Protein AF-0000000078264027 (afdb_homodimer)

Sequence (372 aa):
MASSFQIFEILDVLDSLKHLKRTGWVNCGVPEPETVACHMYRMAVLAMTLEGQIDGLDTVRAVKMALVHDIAESIVGDITPHCGISNQDKFDLESQAIKRIATYVPNVGEEWIMLWREYEEAASLTARVVKHLDKFDMIAQAEKYEQTHGINLQQFFTSTSGVFTMEPFLTWDRELREKRNQRINQMASSFQIFEILDVLDSLKHLKRTGWVNCGVPEPETVACHMYRMAVLAMTLEGQIDGLDTVRAVKMALVHDIAESIVGDITPHCGISNQDKFDLESQAIKRIATYVPNVGEEWIMLWREYEEAASLTARVVKHLDKFDMIAQAEKYEQTHGINLQQFFTSTSGVFTMEPFLTWDRELREKRNQRINQ

InterPro domains:
  IPR003607 HD/PDEase domain [SM00471] (32-148)
  IPR006674 HD domain [PF13023] (15-163)
  IPR039356 5'-deoxynucleotidase YfbR/HDDC2 [PTHR11845] (6-185)

Secondary structure (DSSP, 8-state):
------HHHHHHHHHHHHH-B-HHHHHTT-SSPPBHHHHHHHHHHHHHHTTTTSTT--HHHHHHHHHHTTTTHHHH----GGGS--HHHHHHHHHHHHHHHHHHSTTTHHHHHHHHHHHHHT-SHHHHHHHHHHHHHHHHHHHHHHHHH----HHHHHHTTT---STTHHHHHHHHHHHHHHHHH-/------HHHHHHHHHHHHH-B-HHHHHTT-SSPPBHHHHHHHHHHHHHHTTTTSTT--HHHHHHHHHHTTTTHHHH----GGGS--HHHHHHHHHHHHHHHHHHSTTTHHHHHHHHHHHHHT-SHHHHHHHHHHHHHHHHHHHHHHHHH----HHHHHHTTT---STTHHHHHHHHHHHHHHHHH-

Foldseek 3Di:
DQLDAAVVVLVLLLVLQQPAAQVLCVVLVQPPHGGNQVLLVVLLVVLVVCVVVDPPEPSVLLNLLSRQQCSLCSPVNNDDPVNPADPVRVVVSSLVSLLVSLSNPVVCSVVSSVSNVCLVVCPDPSNVSSVLSSLLSQVLSVLVSCVPPVGDDVVSLVVCPPVDDDPPSVVSNVVSVVVSVVVVVD/DLLDAAVVVLVLLLVLQQPAAQVLCVVLVQPPHGGNQVLLVVLLVVLVVCVVVDPPAPSVLLNLLSRQQCSLCSPVNNDDPVNPADPVRVVVSSLVSLLVSLSNPVVCSVVSSVSNVCLVVCPDPSNVSSVLSSLLSQVLSVLVSCVPPVGDDVVSLVVCPPVDDDPPSVVSNVVSVVVSVVVVVD

Nearest PDB structures (foldseek):
  4l1j-assembly1_A  TM=9.640E-01  e=1.590E-11  Homo sapiens
  4l7e-assembly1_A  TM=9.562E-01  e=1.136E-11  Homo sapiens
  4dmb-assembly1_A  TM=9.651E-01  e=2.122E-11  Homo sapiens
  4l7w-assembly1_A-2  TM=9.636E-01  e=7.056E-11  Homo sapiens
  1xx7-assembly1_E  TM=8.001E-01  e=6.848E-07  Pyrococcus furiosus

Structure (mmCIF, N/CA/C/O backbone):
data_AF-0000000078264027-model_v1
#
loop_
_entity.id
_entity.type
_entity.pdbx_description
1 polymer "5'-deoxynucleotidase HDDC2"
#
loop_
_atom_site.group_PDB
_atom_site.id
_atom_site.type_symbol
_atom_site.label_atom_id
_atom_site.label_alt_id
_atom_site.label_comp_id
_atom_site.label_asym_id
_atom_site.label_entity_id
_atom_site.label_seq_id
_atom_site.pdbx_PDB_ins_code
_atom_site.Cartn_x
_atom_site.Cartn_y
_atom_site.Cartn_z
_atom_site.occupancy
_atom_site.B_iso_or_equiv
_atom_site.auth_seq_id
_atom_site.auth_comp_id
_atom_site.auth_asym_id
_atom_site.auth_atom_id
_atom_site.pdbx_PDB_model_num
ATOM 1 N N . MET A 1 1 ? 10.016 24.109 -20.156 1 37.66 1 MET A N 1
ATOM 2 C CA . MET A 1 1 ? 9.523 24.625 -18.875 1 37.66 1 MET A CA 1
ATOM 3 C C . MET A 1 1 ? 9.602 23.547 -17.797 1 37.66 1 MET A C 1
ATOM 5 O O . MET A 1 1 ? 9.367 22.375 -18.062 1 37.66 1 MET A O 1
ATOM 9 N N . ALA A 1 2 ? 10.438 23.719 -16.859 1 46.38 2 ALA A N 1
ATOM 10 C CA . ALA A 1 2 ? 10.734 22.719 -15.844 1 46.38 2 ALA A CA 1
ATOM 11 C C . ALA A 1 2 ? 9.453 22.094 -15.305 1 46.38 2 ALA A C 1
ATOM 13 O O . ALA A 1 2 ? 8.57 22.797 -14.812 1 46.38 2 ALA A O 1
ATOM 14 N N . SER A 1 3 ? 8.969 21 -15.828 1 63.75 3 SER A N 1
ATOM 15 C CA . SER A 1 3 ? 7.695 20.406 -15.43 1 63.75 3 SER A CA 1
ATOM 16 C C . SER A 1 3 ? 7.539 20.375 -13.914 1 63.75 3 SER A C 1
ATOM 18 O O . SER A 1 3 ? 8.469 20 -13.195 1 63.75 3 SER A O 1
ATOM 20 N N . SER A 1 4 ? 6.668 21.344 -13.367 1 86.62 4 SER A N 1
ATOM 21 C CA . SER A 1 4 ? 6.414 21.516 -11.938 1 86.62 4 SER A CA 1
ATOM 22 C C . SER A 1 4 ? 5.672 20.328 -11.359 1 86.62 4 SER A C 1
ATOM 24 O O . SER A 1 4 ? 4.941 19.625 -12.07 1 86.62 4 SER A O 1
ATOM 26 N N . PHE A 1 5 ? 6.051 19.969 -10.195 1 93.88 5 PHE A N 1
ATOM 27 C CA . PHE A 1 5 ? 5.375 18.922 -9.438 1 93.88 5 PHE A CA 1
ATOM 28 C C . PHE A 1 5 ? 3.879 19.203 -9.344 1 93.88 5 PHE A C 1
ATOM 30 O O . PHE A 1 5 ? 3.463 20.312 -9 1 93.88 5 PHE A O 1
ATOM 37 N N . GLN A 1 6 ? 3.086 18.203 -9.75 1 97 6 GLN A N 1
ATOM 38 C CA . GLN A 1 6 ? 1.635 18.344 -9.781 1 97 6 GLN A CA 1
ATOM 39 C C . GLN A 1 6 ? 0.966 17.453 -8.75 1 97 6 GLN A C 1
ATOM 41 O O . GLN A 1 6 ? 0.484 16.359 -9.078 1 97 6 GLN A O 1
ATOM 46 N N . ILE A 1 7 ? 0.786 17.922 -7.57 1 97.44 7 ILE A N 1
ATOM 47 C CA . ILE A 1 7 ? 0.384 17.141 -6.402 1 97.44 7 ILE A CA 1
ATOM 48 C C . ILE A 1 7 ? -1.044 16.641 -6.59 1 97.44 7 ILE A C 1
ATOM 50 O O . ILE A 1 7 ? -1.35 15.492 -6.254 1 97.44 7 ILE A O 1
ATOM 54 N N . PHE A 1 8 ? -1.95 17.375 -7.148 1 97.75 8 PHE A N 1
ATOM 55 C CA . PHE A 1 8 ? -3.346 16.953 -7.227 1 97.75 8 PHE A CA 1
ATOM 56 C C . PHE A 1 8 ? -3.535 15.891 -8.297 1 97.75 8 PHE A C 1
ATOM 58 O O . PHE A 1 8 ? -4.375 15 -8.148 1 97.75 8 PHE A O 1
ATOM 65 N N . GLU A 1 9 ? -2.744 15.984 -9.383 1 98.25 9 GLU A N 1
ATOM 66 C CA . GLU A 1 9 ? -2.791 14.938 -10.406 1 98.25 9 GLU A CA 1
ATOM 67 C C . GLU A 1 9 ? -2.295 13.602 -9.852 1 98.25 9 GLU A C 1
ATOM 69 O O . GLU A 1 9 ? -2.904 12.562 -10.094 1 98.25 9 GLU A O 1
ATOM 74 N N . ILE A 1 10 ? -1.191 13.672 -9.102 1 98.44 10 ILE A N 1
ATOM 75 C CA . ILE A 1 10 ? -0.661 12.422 -8.562 1 98.44 10 ILE A CA 1
ATOM 76 C C . ILE A 1 10 ? -1.593 11.898 -7.48 1 98.44 10 ILE A C 1
ATOM 78 O O . ILE A 1 10 ? -1.748 10.68 -7.324 1 98.44 10 ILE A O 1
ATOM 82 N N . LEU A 1 11 ? -2.225 12.781 -6.695 1 98.5 11 LEU A N 1
ATOM 83 C CA . LEU A 1 11 ? -3.227 12.336 -5.73 1 98.5 11 LEU A CA 1
ATOM 84 C C . LEU A 1 11 ? -4.375 11.625 -6.43 1 98.5 11 LEU A C 1
ATOM 86 O O . LEU A 1 11 ? -4.875 10.609 -5.934 1 98.5 11 LEU A O 1
ATOM 90 N N . ASP A 1 12 ? -4.766 12.094 -7.582 1 98.19 12 ASP A N 1
ATOM 91 C CA . ASP A 1 12 ? -5.84 11.461 -8.344 1 98.19 12 ASP A CA 1
ATOM 92 C C . ASP A 1 12 ? -5.43 10.078 -8.828 1 98.19 12 ASP A C 1
ATOM 94 O O . ASP A 1 12 ? -6.227 9.133 -8.797 1 98.19 12 ASP A O 1
ATOM 98 N N . VAL A 1 13 ? -4.246 9.984 -9.297 1 98.69 13 VAL A N 1
ATOM 99 C CA . VAL A 1 13 ? -3.688 8.711 -9.75 1 98.69 13 VAL A CA 1
ATOM 100 C C . VAL A 1 13 ? -3.742 7.695 -8.609 1 98.69 13 VAL A C 1
ATOM 102 O O . VAL A 1 13 ? -4.25 6.586 -8.789 1 98.69 13 VAL A O 1
ATOM 105 N N . LEU A 1 14 ? -3.281 8.078 -7.484 1 98.75 14 LEU A N 1
ATOM 106 C CA . LEU A 1 14 ? -3.16 7.164 -6.355 1 98.75 14 LEU A CA 1
ATOM 107 C C . LEU A 1 14 ? -4.531 6.836 -5.77 1 98.75 14 LEU A C 1
ATOM 109 O O . LEU A 1 14 ? -4.766 5.715 -5.312 1 98.75 14 LEU A O 1
ATOM 113 N N . ASP A 1 15 ? -5.41 7.809 -5.773 1 98.19 15 ASP A N 1
ATOM 114 C CA . ASP A 1 15 ? -6.77 7.555 -5.312 1 98.19 15 ASP A CA 1
ATOM 115 C C . ASP A 1 15 ? -7.469 6.531 -6.203 1 98.19 15 ASP A C 1
ATOM 117 O O . ASP A 1 15 ? -8.211 5.676 -5.715 1 98.19 15 ASP A O 1
ATOM 121 N N . SER A 1 16 ? -7.262 6.68 -7.5 1 98 16 SER A N 1
ATOM 122 C CA . SER A 1 16 ? -7.824 5.719 -8.445 1 98 16 SER A CA 1
ATOM 123 C C . SER A 1 16 ? -7.383 4.297 -8.117 1 98 16 SER A C 1
ATOM 125 O O . SER A 1 16 ? -8.195 3.371 -8.117 1 98 16 SER A O 1
ATOM 127 N N . LEU A 1 17 ? -6.141 4.098 -7.77 1 98.5 17 LEU A N 1
ATOM 128 C CA . LEU A 1 17 ? -5.605 2.777 -7.453 1 98.5 17 LEU A CA 1
ATOM 129 C C . LEU A 1 17 ? -6.191 2.25 -6.148 1 98.5 17 LEU A C 1
ATOM 131 O 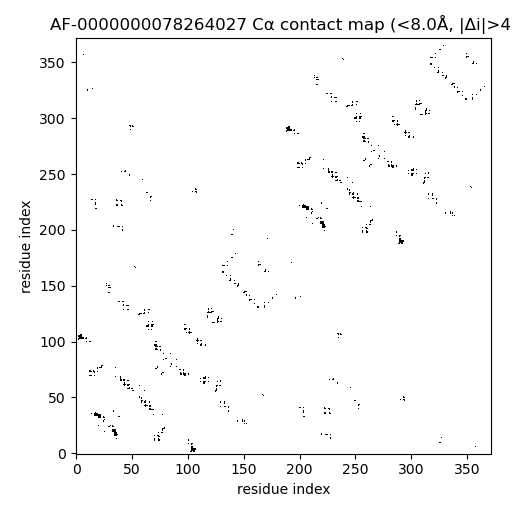O . LEU A 1 17 ? -6.426 1.047 -6.012 1 98.5 17 LEU A O 1
ATOM 135 N N . LYS A 1 18 ? -6.375 3.16 -5.148 1 97.19 18 LYS A N 1
ATOM 136 C CA . LYS A 1 18 ? -6.938 2.777 -3.859 1 97.19 18 LYS A CA 1
ATOM 137 C C . LYS A 1 18 ? -8.32 2.152 -4.023 1 97.19 18 LYS A C 1
ATOM 139 O O . LYS A 1 18 ? -8.734 1.318 -3.217 1 97.19 18 LYS A O 1
ATOM 144 N N . HIS A 1 19 ? -9.008 2.502 -5.113 1 95.38 19 HIS A N 1
ATOM 145 C CA . HIS A 1 19 ? -10.406 2.1 -5.238 1 95.38 19 HIS A CA 1
ATOM 146 C C . HIS A 1 19 ? -10.609 1.195 -6.449 1 95.38 19 HIS A C 1
ATOM 148 O O . HIS A 1 19 ? -11.727 0.729 -6.695 1 95.38 19 HIS A O 1
ATOM 154 N N . LEU A 1 20 ? -9.57 0.946 -7.188 1 97.5 20 LEU A N 1
ATOM 155 C CA . LEU A 1 20 ? -9.633 0.039 -8.328 1 97.5 20 LEU A CA 1
ATOM 156 C C . LEU A 1 20 ? -9.531 -1.414 -7.875 1 97.5 20 LEU A C 1
ATOM 158 O O . LEU A 1 20 ? -8.438 -1.903 -7.586 1 97.5 20 LEU A O 1
ATOM 162 N N . LYS A 1 21 ? -10.688 -2.062 -7.863 1 97.56 21 LYS A N 1
ATOM 163 C CA . LYS A 1 21 ? -10.727 -3.467 -7.469 1 97.56 21 LYS A CA 1
ATOM 164 C C . LYS A 1 21 ? -10.023 -4.348 -8.5 1 97.56 21 LYS A C 1
ATOM 166 O O . LYS A 1 21 ? -10.148 -4.121 -9.703 1 97.56 21 LYS A O 1
ATOM 171 N N . ARG A 1 22 ? -9.297 -5.332 -8.094 1 97.81 22 ARG A N 1
ATOM 172 C CA . ARG A 1 22 ? -8.625 -6.246 -9.023 1 97.81 22 ARG A CA 1
ATOM 173 C C . ARG A 1 22 ? -9.641 -7.055 -9.82 1 97.81 22 ARG A C 1
ATOM 175 O O . ARG A 1 22 ? -10.422 -7.82 -9.25 1 97.81 22 ARG A O 1
ATOM 182 N N . THR A 1 23 ? -9.57 -6.926 -11.07 1 96.94 23 THR A N 1
ATOM 183 C CA . THR A 1 23 ? -10.586 -7.41 -11.992 1 96.94 23 THR A CA 1
ATOM 184 C C . THR A 1 23 ? -10.719 -8.93 -11.914 1 96.94 23 THR A C 1
ATOM 186 O O . THR A 1 23 ? -11.82 -9.469 -12 1 96.94 23 THR A O 1
ATOM 189 N N . GLY A 1 24 ? -9.617 -9.625 -11.766 1 96 24 GLY A N 1
ATOM 190 C CA . GLY A 1 24 ? -9.656 -11.078 -11.656 1 96 24 GLY A CA 1
ATOM 191 C C . GLY A 1 24 ? -10.562 -11.562 -10.539 1 96 24 GLY A C 1
ATOM 192 O O . GLY A 1 24 ? -11.312 -12.531 -10.719 1 96 24 GLY A O 1
ATOM 193 N N . TRP A 1 25 ? -10.539 -10.938 -9.383 1 97.75 25 TRP A N 1
ATOM 194 C CA . TRP A 1 25 ? -11.367 -11.312 -8.242 1 97.75 25 TRP A CA 1
ATOM 195 C C . TRP A 1 25 ? -12.828 -10.945 -8.484 1 97.75 25 TRP A C 1
ATOM 197 O O . TRP A 1 25 ? -13.734 -11.703 -8.125 1 97.75 25 TRP A O 1
ATOM 207 N N . VAL A 1 26 ? -12.984 -9.742 -9.07 1 97.38 26 VAL A N 1
ATOM 208 C CA . VAL A 1 26 ? -14.336 -9.289 -9.391 1 97.38 26 VAL A CA 1
ATOM 209 C C . VAL A 1 26 ? -15.016 -10.297 -10.305 1 97.38 26 VAL A C 1
ATOM 211 O O . VAL A 1 26 ? -16.172 -10.68 -10.07 1 97.38 26 VAL A O 1
ATOM 214 N N . ASN A 1 27 ? -14.305 -10.727 -11.281 1 96.44 27 ASN A N 1
ATOM 215 C CA . ASN A 1 27 ? -14.844 -11.672 -12.258 1 96.44 27 ASN A CA 1
ATOM 216 C C . ASN A 1 27 ? -15.203 -13.008 -11.609 1 96.44 27 ASN A C 1
ATOM 218 O O . ASN A 1 27 ? -16.062 -13.734 -12.109 1 96.44 27 ASN A O 1
ATOM 222 N N . CYS A 1 28 ? -14.586 -13.328 -10.5 1 97.12 28 CYS A N 1
ATOM 223 C CA . CYS A 1 28 ? -14.828 -14.594 -9.812 1 97.12 28 CYS A CA 1
ATOM 224 C C . CYS A 1 28 ? -15.891 -14.43 -8.734 1 97.12 28 CYS A C 1
ATOM 226 O O . CYS A 1 28 ? -16.172 -15.367 -7.984 1 97.12 28 CYS A O 1
ATOM 228 N N . GLY A 1 29 ? -16.391 -13.211 -8.602 1 97.44 29 GLY A N 1
ATOM 229 C CA . GLY A 1 29 ? -17.469 -12.969 -7.66 1 97.44 29 GLY A CA 1
ATOM 230 C C . GLY A 1 29 ? -17 -12.836 -6.227 1 97.44 29 GLY A C 1
ATOM 231 O O . GLY A 1 29 ? -17.781 -13.055 -5.289 1 97.44 29 GLY A O 1
ATOM 232 N N . VAL A 1 30 ? -15.758 -12.57 -5.996 1 97.5 30 VAL A N 1
ATOM 233 C CA . VAL A 1 30 ? -15.234 -12.375 -4.648 1 97.5 30 VAL A CA 1
ATOM 234 C C . VAL A 1 30 ? -15.875 -11.141 -4.016 1 97.5 30 VAL A C 1
ATOM 236 O O . VAL A 1 30 ? -15.82 -10.047 -4.582 1 97.5 30 VAL A O 1
ATOM 239 N N . PRO A 1 31 ? -16.453 -11.273 -2.852 1 96.12 31 PRO A N 1
ATOM 240 C CA . PRO A 1 31 ? -17 -10.102 -2.184 1 96.12 31 PRO A CA 1
ATOM 241 C C . PRO A 1 31 ? -15.93 -9.141 -1.681 1 96.12 31 PRO A C 1
ATOM 243 O O . PRO A 1 31 ? -14.945 -9.578 -1.073 1 96.12 31 PRO A O 1
ATOM 246 N N . GLU A 1 32 ? -16.094 -7.832 -1.947 1 93.62 32 GLU A N 1
ATOM 247 C CA . GLU A 1 32 ? -15.188 -6.781 -1.482 1 93.62 32 GLU A CA 1
ATOM 248 C C . GLU A 1 32 ? -13.727 -7.164 -1.71 1 93.62 32 GLU A C 1
ATOM 250 O O . GLU A 1 32 ? -12.922 -7.156 -0.775 1 93.62 32 GLU A O 1
ATOM 255 N N . PRO A 1 33 ? -13.398 -7.469 -2.932 1 97.19 33 PRO A N 1
ATOM 256 C CA . PRO A 1 33 ? -12.031 -7.91 -3.221 1 97.19 33 PRO A CA 1
ATOM 257 C C . PRO A 1 33 ? -10.992 -6.809 -3.002 1 97.19 33 PRO A C 1
ATOM 259 O O . PRO A 1 33 ? -11.359 -5.637 -2.854 1 97.19 33 PRO A O 1
ATOM 262 N N . GLU A 1 34 ? -9.75 -7.199 -2.932 1 97.75 34 GLU A N 1
ATOM 263 C CA . GLU A 1 34 ? -8.656 -6.25 -2.777 1 97.75 34 GLU A CA 1
ATOM 264 C C . GLU A 1 34 ? -8.57 -5.309 -3.977 1 97.75 34 GLU A C 1
ATOM 266 O O . GLU A 1 34 ? -9.039 -5.641 -5.066 1 97.75 34 GLU A O 1
ATOM 271 N N . THR A 1 35 ? -7.961 -4.16 -3.748 1 98.19 35 THR A N 1
ATOM 272 C CA . THR A 1 35 ? -7.688 -3.189 -4.805 1 98.19 35 THR A CA 1
ATOM 273 C C . THR A 1 35 ? -6.258 -3.334 -5.316 1 98.19 35 THR A C 1
ATOM 275 O O . THR A 1 35 ? -5.453 -4.059 -4.73 1 98.19 35 THR A O 1
ATOM 278 N N . VAL A 1 36 ? -6.012 -2.67 -6.398 1 98.56 36 VAL A N 1
ATOM 279 C CA . VAL A 1 36 ? -4.676 -2.676 -6.98 1 98.56 36 VAL A CA 1
ATOM 280 C C . VAL A 1 36 ? -3.676 -2.09 -5.988 1 98.56 36 VAL A C 1
ATOM 282 O O . VAL A 1 36 ? -2.58 -2.627 -5.812 1 98.56 36 VAL A O 1
ATOM 285 N N . ALA A 1 37 ? -4.031 -1.036 -5.277 1 98.62 37 ALA A N 1
ATOM 286 C CA . ALA A 1 37 ? -3.146 -0.403 -4.301 1 98.62 37 ALA A CA 1
ATOM 287 C C . ALA A 1 37 ? -2.783 -1.373 -3.182 1 98.62 37 ALA A C 1
ATOM 289 O O . ALA A 1 37 ? -1.616 -1.471 -2.793 1 98.62 37 ALA A O 1
ATOM 290 N N . CYS A 1 38 ? -3.738 -2.129 -2.643 1 98.06 38 CYS A N 1
ATOM 291 C CA . CYS A 1 38 ? -3.484 -3.031 -1.525 1 98.06 38 CYS A CA 1
ATOM 292 C C . CYS A 1 38 ? -2.58 -4.184 -1.949 1 98.06 38 CYS A C 1
ATOM 294 O O . CYS A 1 38 ? -1.753 -4.648 -1.164 1 98.06 38 CYS A O 1
ATOM 296 N N . HIS A 1 39 ? -2.818 -4.609 -3.199 1 98.5 39 HIS A N 1
ATOM 297 C CA . HIS A 1 39 ? -1.935 -5.621 -3.771 1 98.5 39 HIS A CA 1
ATOM 298 C C . HIS A 1 39 ? -0.492 -5.129 -3.82 1 98.5 39 HIS A C 1
ATOM 300 O O . HIS A 1 39 ? 0.424 -5.832 -3.387 1 98.5 39 HIS A O 1
ATOM 306 N N . MET A 1 40 ? -0.291 -3.887 -4.277 1 98.81 40 MET A N 1
ATOM 307 C CA . MET A 1 40 ? 1.052 -3.324 -4.395 1 98.81 40 MET A CA 1
ATOM 308 C C . MET A 1 40 ? 1.646 -3.047 -3.02 1 98.81 40 MET A C 1
ATOM 310 O O . MET A 1 40 ? 2.857 -3.17 -2.824 1 98.81 40 MET A O 1
ATOM 314 N N . TYR A 1 41 ? 0.799 -2.727 -2.064 1 98.94 41 TYR A N 1
ATOM 315 C CA . TYR A 1 41 ? 1.259 -2.557 -0.691 1 98.94 41 TYR A CA 1
ATOM 316 C C . TYR A 1 41 ? 1.855 -3.852 -0.151 1 98.94 41 TYR A C 1
ATOM 318 O O . TYR A 1 41 ? 2.98 -3.861 0.355 1 98.94 41 TYR A O 1
ATOM 326 N N . ARG A 1 42 ? 1.096 -4.926 -0.237 1 98.88 42 ARG A N 1
ATOM 327 C CA . ARG A 1 42 ? 1.579 -6.203 0.28 1 98.88 42 ARG A CA 1
ATOM 328 C C . ARG A 1 42 ? 2.875 -6.617 -0.409 1 98.88 42 ARG A C 1
ATOM 330 O O . ARG A 1 42 ? 3.801 -7.105 0.242 1 98.88 42 ARG A O 1
ATOM 337 N N . MET A 1 43 ? 2.953 -6.387 -1.708 1 98.88 43 MET A N 1
ATOM 338 C CA . MET A 1 43 ? 4.168 -6.723 -2.445 1 98.88 43 MET A CA 1
ATOM 339 C C . MET A 1 43 ? 5.359 -5.926 -1.926 1 98.88 43 MET A C 1
ATOM 341 O O . MET A 1 43 ? 6.453 -6.469 -1.769 1 98.88 43 MET A O 1
ATOM 345 N N . ALA A 1 44 ? 5.148 -4.672 -1.689 1 98.94 44 ALA A N 1
ATOM 346 C CA . ALA A 1 44 ? 6.234 -3.812 -1.224 1 98.94 44 ALA A CA 1
ATOM 347 C C . ALA A 1 44 ? 6.742 -4.262 0.143 1 98.94 44 ALA A C 1
ATOM 349 O O . ALA A 1 44 ? 7.949 -4.332 0.371 1 98.94 44 ALA A O 1
ATOM 350 N N . VAL A 1 45 ? 5.848 -4.609 1.047 1 98.88 45 VAL A N 1
ATOM 351 C CA . VAL A 1 45 ? 6.234 -5.047 2.385 1 98.88 45 VAL A CA 1
ATOM 352 C C . VAL A 1 45 ? 6.938 -6.398 2.303 1 98.88 45 VAL A C 1
ATOM 354 O O . VAL A 1 45 ? 7.961 -6.613 2.957 1 98.88 45 VAL A O 1
ATOM 357 N N . LEU A 1 46 ? 6.438 -7.301 1.5 1 98.75 46 LEU A N 1
ATOM 358 C CA . LEU A 1 46 ? 7.105 -8.586 1.318 1 98.75 46 LEU A CA 1
ATOM 359 C C . LEU A 1 46 ? 8.5 -8.391 0.732 1 98.75 46 LEU A C 1
ATOM 361 O O . LEU A 1 46 ? 9.438 -9.109 1.099 1 98.75 46 LEU A O 1
ATOM 365 N N . ALA A 1 47 ? 8.617 -7.43 -0.204 1 98.88 47 ALA A N 1
ATOM 366 C CA . ALA A 1 47 ? 9.938 -7.133 -0.756 1 98.88 47 ALA A CA 1
ATOM 367 C C . ALA A 1 47 ? 10.914 -6.723 0.344 1 98.88 47 ALA A C 1
ATOM 369 O O . ALA A 1 47 ? 12.078 -7.125 0.331 1 98.88 47 ALA A O 1
ATOM 370 N N . MET A 1 48 ? 10.461 -5.938 1.311 1 98.69 48 MET A N 1
ATOM 371 C CA . MET A 1 48 ? 11.305 -5.531 2.43 1 98.69 48 MET A CA 1
ATOM 372 C C . MET A 1 48 ? 11.82 -6.746 3.191 1 98.69 48 MET A C 1
ATOM 374 O O . MET A 1 48 ? 12.953 -6.75 3.67 1 98.69 48 MET A O 1
ATOM 378 N N . THR A 1 49 ? 11.008 -7.766 3.303 1 98.31 49 THR A N 1
ATOM 379 C CA . THR A 1 49 ? 11.383 -8.938 4.086 1 98.31 49 THR A CA 1
ATOM 380 C C . THR A 1 49 ? 12.492 -9.727 3.381 1 98.31 49 THR A C 1
ATOM 382 O O . THR A 1 49 ? 13.125 -10.594 3.986 1 98.31 49 THR A O 1
ATOM 385 N N . LEU A 1 50 ? 12.781 -9.453 2.148 1 98.12 50 LEU A N 1
ATOM 386 C CA . LEU A 1 50 ? 13.758 -10.211 1.377 1 98.12 50 LEU A CA 1
ATOM 387 C C . LEU A 1 50 ? 15.164 -9.656 1.592 1 98.12 50 LEU A C 1
ATOM 389 O O . LEU A 1 50 ? 16.141 -10.195 1.061 1 98.12 50 LEU A O 1
ATOM 393 N N . GLU A 1 51 ? 15.234 -8.547 2.336 1 96.88 51 GLU A N 1
ATOM 394 C CA . GLU A 1 51 ? 16.547 -7.977 2.619 1 96.88 51 GLU A CA 1
ATOM 395 C C . GLU A 1 51 ? 17.484 -9.023 3.227 1 96.88 51 GLU A C 1
ATOM 397 O O . GLU A 1 51 ? 17.156 -9.641 4.242 1 96.88 51 GLU A O 1
ATOM 402 N N . GLY A 1 52 ? 18.625 -9.281 2.58 1 94.75 52 GLY A N 1
ATOM 403 C CA . GLY A 1 52 ? 19.625 -10.211 3.068 1 94.75 52 GLY A CA 1
ATOM 404 C C . GLY A 1 52 ? 19.297 -11.656 2.75 1 94.75 52 GLY A C 1
ATOM 405 O O . GLY A 1 52 ? 20.047 -12.57 3.127 1 94.75 52 GLY A O 1
ATOM 406 N N . GLN A 1 53 ? 18.219 -11.875 2.023 1 95.19 53 GLN A N 1
ATOM 407 C CA . GLN A 1 53 ? 17.781 -13.25 1.787 1 95.19 53 GLN A CA 1
ATOM 408 C C . GLN A 1 53 ? 18.188 -13.719 0.39 1 95.19 53 GLN A C 1
ATOM 410 O O . GLN A 1 53 ? 18.266 -14.922 0.137 1 95.19 53 GLN A O 1
ATOM 415 N N . ILE A 1 54 ? 18.312 -12.805 -0.533 1 97.12 54 ILE A N 1
ATOM 416 C CA . ILE A 1 54 ? 18.672 -13.109 -1.911 1 97.12 54 ILE A CA 1
ATOM 417 C C . ILE A 1 54 ? 19.953 -12.367 -2.293 1 97.12 54 ILE A C 1
ATOM 419 O O . ILE A 1 54 ? 19.969 -11.133 -2.332 1 97.12 54 ILE A O 1
ATOM 423 N N . ASP A 1 55 ? 20.984 -13.117 -2.602 1 97.19 55 ASP A N 1
ATOM 424 C CA . ASP A 1 55 ? 22.281 -12.531 -2.93 1 97.19 55 ASP A CA 1
ATOM 425 C C . ASP A 1 55 ? 22.172 -11.617 -4.148 1 97.19 55 ASP A C 1
ATOM 427 O O . ASP A 1 55 ? 21.625 -12.016 -5.18 1 97.19 55 ASP A O 1
ATOM 431 N N . GLY A 1 56 ? 22.656 -10.391 -3.963 1 97.69 56 GLY A N 1
ATOM 432 C CA . GLY A 1 56 ? 22.734 -9.484 -5.098 1 97.69 56 GLY A CA 1
ATOM 433 C C . GLY A 1 56 ? 21.469 -8.672 -5.293 1 97.69 56 GLY A C 1
ATOM 434 O O . GLY A 1 56 ? 21.438 -7.758 -6.121 1 97.69 56 GLY A O 1
ATOM 435 N N . LEU A 1 57 ? 20.453 -8.953 -4.504 1 98.31 57 LEU A N 1
ATOM 436 C CA . LEU A 1 57 ? 19.203 -8.234 -4.668 1 98.31 57 LEU A CA 1
ATOM 437 C C . LEU A 1 57 ? 19.297 -6.812 -4.129 1 98.31 57 LEU A C 1
ATOM 439 O O . LEU A 1 57 ? 19.75 -6.605 -3.002 1 98.31 57 LEU A O 1
ATOM 443 N N . ASP A 1 58 ? 18.953 -5.898 -4.957 1 98.38 58 ASP A N 1
ATOM 444 C CA . ASP A 1 58 ? 18.688 -4.539 -4.492 1 98.38 58 ASP A CA 1
ATOM 445 C C . ASP A 1 58 ? 17.281 -4.406 -3.92 1 98.38 58 ASP A C 1
ATOM 447 O O . ASP A 1 58 ? 16.328 -4.129 -4.656 1 98.38 58 ASP A O 1
ATOM 451 N N . THR A 1 59 ? 17.172 -4.539 -2.639 1 98.44 59 THR A N 1
ATOM 452 C CA . THR A 1 59 ? 15.875 -4.602 -1.974 1 98.44 59 THR A CA 1
ATOM 453 C C . THR A 1 59 ? 15.133 -3.273 -2.102 1 98.44 59 THR A C 1
ATOM 455 O O . THR A 1 59 ? 13.914 -3.252 -2.271 1 98.44 59 THR A O 1
ATOM 458 N N . VAL A 1 60 ? 15.891 -2.182 -1.99 1 98.56 60 VAL A N 1
ATOM 459 C CA . VAL A 1 60 ? 15.273 -0.863 -2.111 1 98.56 60 VAL A CA 1
ATOM 460 C C . VAL A 1 60 ? 14.648 -0.707 -3.496 1 98.56 60 VAL A C 1
ATOM 462 O O . VAL A 1 60 ? 13.516 -0.236 -3.627 1 98.56 60 VAL A O 1
ATOM 465 N N . ARG A 1 61 ? 15.375 -1.088 -4.461 1 98.69 61 ARG A N 1
ATOM 466 C CA . ARG A 1 61 ? 14.859 -1.021 -5.824 1 98.69 61 ARG A CA 1
ATOM 467 C C . ARG A 1 61 ? 13.648 -1.926 -5.996 1 98.69 61 ARG A C 1
ATOM 469 O O . ARG A 1 61 ? 12.688 -1.56 -6.676 1 98.69 61 ARG A O 1
ATOM 476 N N . ALA A 1 62 ? 13.633 -3.107 -5.398 1 98.88 62 ALA A N 1
ATOM 477 C CA . ALA A 1 62 ? 12.5 -4.027 -5.445 1 98.88 62 ALA A CA 1
ATOM 478 C C . ALA A 1 62 ? 11.266 -3.404 -4.809 1 98.88 62 ALA A C 1
ATOM 480 O O . ALA A 1 62 ? 10.156 -3.533 -5.332 1 98.88 62 ALA A O 1
ATOM 481 N N . VAL A 1 63 ? 11.477 -2.729 -3.684 1 98.94 63 VAL A N 1
ATOM 482 C CA . VAL A 1 63 ? 10.375 -2.07 -2.99 1 98.94 63 VAL A CA 1
ATOM 483 C C . VAL A 1 63 ? 9.781 -0.978 -3.879 1 98.94 63 VAL A C 1
ATOM 485 O O . VAL A 1 63 ? 8.562 -0.92 -4.078 1 98.94 63 VAL A O 1
ATOM 488 N N . LYS A 1 64 ? 10.633 -0.157 -4.465 1 98.88 64 LYS A N 1
ATOM 489 C CA . LYS A 1 64 ? 10.164 0.918 -5.332 1 98.88 64 LYS A CA 1
ATOM 490 C C . LYS A 1 64 ? 9.445 0.359 -6.555 1 98.88 64 LYS A C 1
ATOM 492 O O . LYS A 1 64 ? 8.391 0.869 -6.949 1 98.88 64 LYS A O 1
ATOM 497 N N . MET A 1 65 ? 9.992 -0.682 -7.117 1 98.88 65 MET A N 1
ATOM 498 C CA . MET A 1 65 ? 9.375 -1.311 -8.281 1 98.88 65 MET A CA 1
ATOM 499 C C . MET A 1 65 ? 8 -1.871 -7.941 1 98.88 65 MET A C 1
ATOM 501 O O . MET A 1 65 ? 7.047 -1.692 -8.703 1 98.88 65 MET A O 1
ATOM 505 N N . ALA A 1 66 ? 7.895 -2.541 -6.785 1 98.94 66 ALA A N 1
ATOM 506 C CA . ALA A 1 66 ? 6.617 -3.082 -6.332 1 98.94 66 ALA A CA 1
ATOM 507 C C . ALA A 1 66 ? 5.574 -1.977 -6.184 1 98.94 66 ALA A C 1
ATOM 509 O O . ALA A 1 66 ? 4.395 -2.184 -6.473 1 98.94 66 ALA A O 1
ATOM 510 N N . LEU A 1 67 ? 5.996 -0.805 -5.824 1 98.88 67 LEU A N 1
ATOM 511 C CA . LEU A 1 67 ? 5.094 0.302 -5.527 1 98.88 67 LEU A CA 1
ATOM 512 C C . LEU A 1 67 ? 4.598 0.957 -6.812 1 98.88 67 LEU A C 1
ATOM 514 O O . LEU A 1 67 ? 3.582 1.655 -6.805 1 98.88 67 LEU A O 1
ATOM 518 N N . VAL A 1 68 ? 5.281 0.687 -7.984 1 98.81 68 VAL A N 1
ATOM 519 C CA . VAL A 1 68 ? 4.883 1.478 -9.141 1 98.81 68 VAL A CA 1
ATOM 520 C C . VAL A 1 68 ? 4.578 0.553 -10.32 1 98.81 68 VAL A C 1
ATOM 522 O O . VAL A 1 68 ? 4.152 1.011 -11.383 1 98.81 68 VAL A O 1
ATOM 525 N N . HIS A 1 69 ? 4.738 -0.758 -10.156 1 98.69 69 HIS A N 1
ATOM 526 C CA . HIS A 1 69 ? 4.707 -1.652 -11.305 1 98.69 69 HIS A CA 1
ATOM 527 C C . HIS A 1 69 ? 3.346 -1.623 -11.984 1 98.69 69 HIS A C 1
ATOM 529 O O . HIS A 1 69 ? 3.258 -1.73 -13.211 1 98.69 69 HIS A O 1
ATOM 535 N N . ASP A 1 70 ? 2.281 -1.406 -11.258 1 98.5 70 ASP A N 1
ATOM 536 C CA . ASP A 1 70 ? 0.931 -1.393 -11.812 1 98.5 70 ASP A CA 1
ATOM 537 C C . ASP A 1 70 ? 0.346 0.018 -11.805 1 98.5 70 ASP A C 1
ATOM 539 O O . ASP A 1 70 ? -0.868 0.193 -11.93 1 98.5 70 ASP A O 1
ATOM 543 N N . ILE A 1 71 ? 1.146 1.071 -11.609 1 98.75 71 ILE A N 1
ATOM 544 C CA . ILE A 1 71 ? 0.657 2.428 -11.391 1 98.75 71 ILE A CA 1
ATOM 545 C C . ILE A 1 71 ? -0.092 2.914 -12.625 1 98.75 71 ILE A C 1
ATOM 547 O O . ILE A 1 71 ? -1.04 3.695 -12.523 1 98.75 71 ILE A O 1
ATOM 551 N N . ALA A 1 72 ? 0.265 2.439 -13.789 1 98.56 72 ALA A N 1
ATOM 552 C CA . ALA A 1 72 ? -0.385 2.82 -15.039 1 98.56 72 ALA A CA 1
ATOM 553 C C . ALA A 1 72 ? -1.851 2.396 -15.047 1 98.56 72 ALA A C 1
ATOM 555 O O . ALA A 1 72 ? -2.662 2.957 -15.789 1 98.56 72 ALA A O 1
ATOM 556 N N . GLU A 1 73 ? -2.217 1.407 -14.219 1 98.5 73 GLU A N 1
ATOM 557 C CA . GLU A 1 73 ? -3.588 0.91 -14.164 1 98.5 73 GLU A CA 1
ATOM 558 C C . GLU A 1 73 ? -4.535 1.964 -13.602 1 98.5 73 GLU A C 1
ATOM 560 O O . GLU A 1 73 ? -5.754 1.851 -13.742 1 98.5 73 GLU A O 1
ATOM 565 N N . SER A 1 74 ? -3.994 2.938 -12.93 1 98.56 74 SER A N 1
ATOM 566 C CA . SER A 1 74 ? -4.809 4.047 -12.445 1 98.56 74 SER A CA 1
ATOM 567 C C . SER A 1 74 ? -5.5 4.77 -13.594 1 98.56 74 SER A C 1
ATOM 569 O O . SER A 1 74 ? -6.543 5.398 -13.406 1 98.56 74 SER A O 1
ATOM 571 N N . ILE A 1 75 ? -4.887 4.742 -14.734 1 97.88 75 ILE A N 1
ATOM 572 C CA . ILE A 1 75 ? -5.395 5.449 -15.906 1 97.88 75 ILE A CA 1
ATOM 573 C C . ILE A 1 75 ? -6.047 4.461 -16.859 1 97.88 75 ILE A C 1
ATOM 575 O O . ILE A 1 75 ? -7.168 4.684 -17.328 1 97.88 75 ILE A O 1
ATOM 579 N N . VAL A 1 76 ? -5.418 3.256 -17.094 1 96.94 76 VAL A N 1
ATOM 580 C CA . VAL A 1 76 ? -5.848 2.369 -18.172 1 96.94 76 VAL A CA 1
ATOM 581 C C . VAL A 1 76 ? -6.816 1.324 -17.625 1 96.94 76 VAL A C 1
ATOM 583 O O . VAL A 1 76 ? -7.504 0.644 -18.391 1 96.94 76 VAL A O 1
ATOM 586 N N . GLY A 1 77 ? -6.91 1.199 -16.297 1 95.81 77 GLY A N 1
ATOM 587 C CA . GLY A 1 77 ? -7.688 0.129 -15.688 1 95.81 77 GLY A CA 1
ATOM 588 C C . GLY A 1 77 ? -6.898 -1.155 -15.508 1 95.81 77 GLY A C 1
ATOM 589 O O . GLY A 1 77 ? -5.797 -1.29 -16.047 1 95.81 77 GLY A O 1
ATOM 590 N N . ASP A 1 78 ? -7.426 -2.018 -14.695 1 95.5 78 ASP A N 1
ATOM 591 C CA . ASP A 1 78 ? -6.805 -3.318 -14.461 1 95.5 78 ASP A CA 1
ATOM 592 C C . ASP A 1 78 ? -7.238 -4.328 -15.523 1 95.5 78 ASP A C 1
ATOM 594 O O . ASP A 1 78 ? -8.164 -5.113 -15.305 1 95.5 78 ASP A O 1
ATOM 598 N N . ILE A 1 79 ? -6.512 -4.359 -16.531 1 91.06 79 ILE A N 1
ATOM 599 C CA . ILE A 1 79 ? -6.84 -5.176 -17.688 1 91.06 79 ILE A CA 1
ATOM 600 C C . ILE A 1 79 ? -6.328 -6.598 -17.484 1 91.06 79 ILE A C 1
ATOM 602 O O . ILE A 1 79 ? -5.152 -6.805 -17.188 1 91.06 79 ILE A O 1
ATOM 606 N N . THR A 1 80 ? -7.195 -7.52 -17.672 1 87.5 80 THR A N 1
ATOM 607 C CA . THR A 1 80 ? -6.852 -8.938 -17.578 1 87.5 80 THR A CA 1
ATOM 608 C C . THR A 1 80 ? -6.836 -9.578 -18.969 1 87.5 80 THR A C 1
ATOM 610 O O . THR A 1 80 ? -7.234 -8.953 -19.953 1 87.5 80 THR A O 1
ATOM 613 N N . PRO A 1 81 ? -6.371 -10.805 -19.062 1 81.88 81 PRO A N 1
ATOM 614 C CA . PRO A 1 81 ? -6.363 -11.492 -20.344 1 81.88 81 PRO A CA 1
ATOM 615 C C . PRO A 1 81 ? -7.766 -11.688 -20.922 1 81.88 81 PRO A C 1
ATOM 617 O O . PRO A 1 81 ? -7.918 -11.922 -22.125 1 81.88 81 PRO A O 1
ATOM 620 N N . HIS A 1 82 ? -8.742 -11.531 -20.203 1 83.5 82 HIS A N 1
ATOM 621 C CA . HIS A 1 82 ? -10.109 -11.812 -20.625 1 83.5 82 HIS A CA 1
ATOM 622 C C . HIS A 1 82 ? -10.812 -10.547 -21.109 1 83.5 82 HIS A C 1
ATOM 624 O O . HIS A 1 82 ? -11.977 -10.594 -21.5 1 83.5 82 HIS A O 1
ATOM 630 N N . CYS A 1 83 ? -10.133 -9.438 -21.188 1 84.62 83 CYS A N 1
ATOM 631 C CA . CYS A 1 83 ? -10.742 -8.164 -21.531 1 84.62 83 CYS A CA 1
ATOM 632 C C . CYS A 1 83 ? -10.664 -7.91 -23.031 1 84.62 83 CYS A C 1
ATOM 634 O O . CYS A 1 83 ? -11.125 -6.879 -23.516 1 84.62 83 CYS A O 1
ATOM 636 N N . GLY A 1 84 ? -10.031 -8.828 -23.781 1 85.62 84 GLY A N 1
ATOM 637 C CA . GLY A 1 84 ? -10 -8.719 -25.234 1 85.62 84 GLY A CA 1
ATOM 638 C C . GLY A 1 84 ? -8.953 -7.75 -25.75 1 85.62 84 GLY A C 1
ATOM 639 O O . GLY A 1 84 ? -9.047 -7.266 -26.875 1 85.62 84 GLY A O 1
ATOM 640 N N . ILE A 1 85 ? -8.102 -7.301 -24.953 1 88 85 ILE A N 1
ATOM 641 C CA . ILE A 1 85 ? -6.992 -6.43 -25.312 1 88 85 ILE A CA 1
ATOM 642 C C . ILE A 1 85 ? -5.715 -7.254 -25.453 1 88 85 ILE A C 1
ATOM 644 O O . ILE A 1 85 ? -5.383 -8.047 -24.562 1 88 85 ILE A O 1
ATOM 648 N N . SER A 1 86 ? -5.02 -7.055 -26.547 1 91.19 86 SER A N 1
ATOM 649 C CA . SER A 1 86 ? -3.797 -7.816 -26.781 1 91.19 86 SER A CA 1
ATOM 650 C C . SER A 1 86 ? -2.703 -7.402 -25.797 1 91.19 86 SER A C 1
ATOM 652 O O . SER A 1 86 ? -2.75 -6.305 -25.234 1 91.19 86 SER A O 1
ATOM 654 N N . ASN A 1 87 ? -1.725 -8.219 -25.641 1 90.44 87 ASN A N 1
ATOM 655 C CA . ASN A 1 87 ? -0.592 -7.91 -24.781 1 90.44 87 ASN A CA 1
ATOM 656 C C . ASN A 1 87 ? 0.146 -6.66 -25.25 1 90.44 87 ASN A C 1
ATOM 658 O O . ASN A 1 87 ? 0.586 -5.852 -24.422 1 90.44 87 ASN A O 1
ATOM 662 N N . GLN A 1 88 ? 0.298 -6.547 -26.531 1 92.94 88 GLN A N 1
ATOM 663 C CA . GLN A 1 88 ? 0.984 -5.391 -27.094 1 92.94 88 GLN A CA 1
ATOM 664 C C . GLN A 1 88 ? 0.18 -4.113 -26.875 1 92.94 88 GLN A C 1
ATOM 666 O O . GLN A 1 88 ? 0.744 -3.07 -26.531 1 92.94 88 GLN A O 1
ATOM 671 N N . ASP A 1 89 ? -1.109 -4.203 -27.125 1 93.94 89 ASP A N 1
ATOM 672 C CA . ASP A 1 89 ? -1.966 -3.041 -26.906 1 93.94 89 ASP A CA 1
ATOM 673 C C . ASP A 1 89 ? -1.948 -2.619 -25.438 1 93.94 89 ASP A C 1
ATOM 675 O O . ASP A 1 89 ? -1.903 -1.427 -25.125 1 93.94 89 ASP A O 1
ATOM 679 N N . LYS A 1 90 ? -2.023 -3.631 -24.594 1 93.56 90 LYS A N 1
ATOM 680 C CA . LYS A 1 90 ? -1.931 -3.338 -23.172 1 93.56 90 LYS A CA 1
ATOM 681 C C . LYS A 1 90 ? -0.622 -2.627 -22.828 1 93.56 90 LYS A C 1
ATOM 683 O O . LYS A 1 90 ? -0.616 -1.637 -22.094 1 93.56 90 LYS A O 1
ATOM 688 N N . PHE A 1 91 ? 0.458 -3.162 -23.312 1 95.12 91 PHE A N 1
ATOM 689 C CA . PHE A 1 91 ? 1.774 -2.58 -23.094 1 95.12 91 PHE A CA 1
ATOM 690 C C . PHE A 1 91 ? 1.813 -1.131 -23.562 1 95.12 91 PHE A C 1
ATOM 692 O O . PHE A 1 91 ? 2.318 -0.256 -22.859 1 95.12 91 PHE A O 1
ATOM 699 N N . ASP A 1 92 ? 1.295 -0.843 -24.688 1 96.69 92 ASP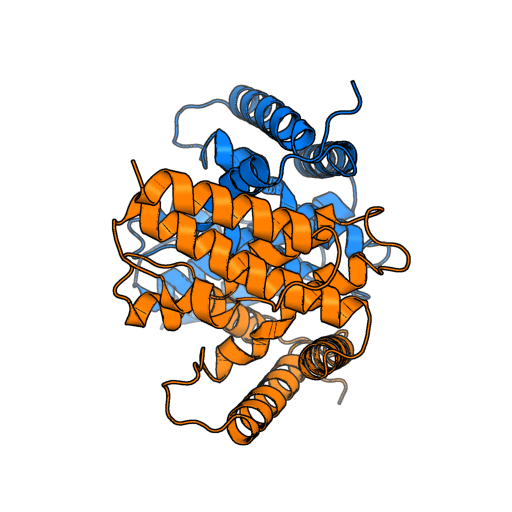 A N 1
ATOM 700 C CA . ASP A 1 92 ? 1.309 0.497 -25.266 1 96.69 92 ASP A CA 1
ATOM 701 C C . ASP A 1 92 ? 0.466 1.462 -24.438 1 96.69 92 ASP A C 1
ATOM 703 O O . ASP A 1 92 ? 0.878 2.598 -24.188 1 96.69 92 ASP A O 1
ATOM 707 N N . LEU A 1 93 ? -0.723 1 -24.062 1 96.5 93 LEU A N 1
ATOM 708 C CA . LEU A 1 93 ? -1.601 1.821 -23.234 1 96.5 93 LEU A CA 1
ATOM 709 C C . LEU A 1 93 ? -0.938 2.154 -21.906 1 96.5 93 LEU A C 1
ATOM 711 O O . LEU A 1 93 ? -0.936 3.311 -21.469 1 96.5 93 LEU A O 1
ATOM 715 N N . GLU A 1 94 ? -0.321 1.145 -21.281 1 97.69 94 GLU A N 1
ATOM 716 C CA . GLU A 1 94 ? 0.33 1.345 -20 1 97.69 94 GLU A CA 1
ATOM 717 C C . GLU A 1 94 ? 1.584 2.203 -20.141 1 97.69 94 GLU A C 1
ATOM 719 O O . GLU A 1 94 ? 1.904 2.994 -19.25 1 97.69 94 GLU A O 1
ATOM 724 N N . SER A 1 95 ? 2.271 2.031 -21.234 1 98 95 SER A N 1
ATOM 725 C CA . SER A 1 95 ? 3.445 2.85 -21.516 1 98 95 SER A CA 1
ATOM 726 C C . SER A 1 95 ? 3.08 4.328 -21.609 1 98 95 SER A C 1
ATOM 728 O O . SER A 1 95 ? 3.752 5.176 -21.016 1 98 95 SER A O 1
ATOM 730 N N . GLN A 1 96 ? 2.041 4.605 -22.297 1 98.31 96 GLN A N 1
ATOM 731 C CA . GLN A 1 96 ? 1.585 5.988 -22.406 1 98.31 96 GLN A CA 1
ATOM 732 C C . GLN A 1 96 ? 1.123 6.527 -21.062 1 98.31 96 GLN A C 1
ATOM 734 O O . GLN A 1 96 ? 1.406 7.676 -20.719 1 98.31 96 GLN A O 1
ATOM 739 N N . ALA A 1 97 ? 0.464 5.703 -20.344 1 98.56 97 ALA A N 1
ATOM 740 C CA . ALA A 1 97 ? -0.076 6.105 -19.047 1 98.56 97 ALA A CA 1
ATOM 741 C C . ALA A 1 97 ? 1.044 6.438 -18.062 1 98.56 97 ALA A C 1
ATOM 743 O O . ALA A 1 97 ? 0.994 7.461 -17.375 1 98.56 97 ALA A O 1
ATOM 744 N N . ILE A 1 98 ? 2.07 5.582 -18 1 98.56 98 ILE A N 1
ATOM 745 C CA . ILE A 1 98 ? 3.133 5.816 -17.031 1 98.56 98 ILE A CA 1
ATOM 746 C C . ILE A 1 98 ? 3.945 7.043 -17.438 1 98.56 98 ILE A C 1
ATOM 748 O O . ILE A 1 98 ? 4.43 7.785 -16.578 1 98.56 98 ILE A O 1
ATOM 752 N N . LYS A 1 99 ? 4.105 7.285 -18.719 1 98.5 99 LYS A N 1
ATOM 753 C CA . LYS A 1 99 ? 4.781 8.492 -19.188 1 98.5 99 LYS A CA 1
ATOM 754 C C . LYS A 1 99 ? 4.008 9.742 -18.781 1 98.5 99 LYS A C 1
ATOM 756 O O . LYS A 1 99 ? 4.602 10.75 -18.391 1 98.5 99 LYS A O 1
ATOM 761 N N . ARG A 1 100 ? 2.744 9.656 -18.906 1 98.5 100 ARG A N 1
ATOM 762 C CA . ARG A 1 100 ? 1.91 10.773 -18.453 1 98.5 100 ARG A CA 1
ATOM 763 C C . ARG A 1 100 ? 2.047 10.992 -16.953 1 98.5 100 ARG A C 1
ATOM 765 O O . ARG A 1 100 ? 2.238 12.117 -16.5 1 98.5 100 ARG A O 1
ATOM 772 N N . ILE A 1 101 ? 1.969 9.938 -16.188 1 98.69 101 ILE A N 1
ATOM 773 C CA . ILE A 1 101 ? 2.078 10.016 -14.742 1 98.69 101 ILE A CA 1
ATOM 774 C C . ILE A 1 101 ? 3.434 10.609 -14.359 1 98.69 101 ILE A C 1
ATOM 776 O O . ILE A 1 101 ? 3.525 11.414 -13.43 1 98.69 101 ILE A O 1
ATOM 780 N N . ALA A 1 102 ? 4.43 10.219 -15.094 1 98.38 102 ALA A N 1
ATOM 781 C CA . ALA A 1 102 ? 5.785 10.688 -14.828 1 98.38 102 ALA A CA 1
ATOM 782 C C . ALA A 1 102 ? 5.863 12.211 -14.938 1 98.38 102 ALA A C 1
ATOM 784 O O . ALA A 1 102 ? 6.648 12.852 -14.234 1 98.38 102 ALA A O 1
ATOM 785 N N . THR A 1 103 ? 5.035 12.789 -15.789 1 98.19 103 THR A N 1
ATOM 786 C CA . THR A 1 103 ? 5.051 14.234 -15.961 1 98.19 103 THR A CA 1
ATOM 787 C C . THR A 1 103 ? 4.516 14.93 -14.711 1 98.19 103 THR A C 1
ATOM 789 O O . THR A 1 103 ? 4.797 16.109 -14.484 1 98.19 103 THR A O 1
ATOM 792 N N . TYR A 1 104 ? 3.717 14.242 -13.906 1 98.12 104 TYR A N 1
ATOM 793 C CA . TYR A 1 104 ? 3.174 14.836 -12.688 1 98.12 104 TYR A CA 1
ATOM 794 C C . TYR A 1 104 ? 4.238 14.93 -11.602 1 98.12 104 TYR A C 1
ATOM 796 O O . TYR A 1 104 ? 4.105 15.703 -10.656 1 98.12 104 TYR A O 1
ATOM 804 N N . VAL A 1 105 ? 5.27 14.07 -11.711 1 97.88 105 VAL A N 1
ATOM 805 C CA . VAL A 1 105 ? 6.324 13.977 -10.711 1 97.88 105 VAL A CA 1
ATOM 806 C C . VAL A 1 105 ? 7.691 14.031 -11.391 1 97.88 105 VAL A C 1
ATOM 808 O O . VAL A 1 105 ? 8.477 13.086 -11.297 1 97.88 105 VAL A O 1
ATOM 811 N N . PRO A 1 106 ? 8.078 15.172 -11.922 1 96.25 106 PRO A N 1
ATOM 812 C CA . PRO A 1 106 ? 9.25 15.273 -12.789 1 96.25 106 PRO A CA 1
ATOM 813 C C . PRO A 1 106 ? 10.547 14.906 -12.07 1 96.25 106 PRO A C 1
ATOM 815 O O . PRO A 1 106 ? 11.516 14.484 -12.711 1 96.25 106 PRO A O 1
ATOM 818 N N . ASN A 1 107 ? 10.648 15.062 -10.82 1 94.94 107 ASN A N 1
ATOM 819 C CA . ASN A 1 107 ? 11.867 14.758 -10.07 1 94.94 107 ASN A CA 1
ATOM 820 C C . ASN A 1 107 ? 12.148 13.258 -10.023 1 94.94 107 ASN A C 1
ATOM 822 O O . ASN A 1 107 ? 13.297 12.844 -9.906 1 94.94 107 ASN A O 1
ATOM 826 N N . VAL A 1 108 ? 11.055 12.438 -10.094 1 97.5 108 VAL A N 1
ATOM 827 C CA . VAL A 1 108 ? 11.258 11 -9.945 1 97.5 108 VAL A CA 1
ATOM 828 C C . VAL A 1 108 ? 10.609 10.258 -11.117 1 97.5 108 VAL A C 1
ATOM 830 O O . VAL A 1 108 ? 10.703 9.031 -11.219 1 97.5 108 VAL A O 1
ATOM 833 N N . GLY A 1 109 ? 9.969 10.992 -11.969 1 98.06 109 GLY A N 1
ATOM 834 C CA . GLY A 1 109 ? 9.195 10.414 -13.062 1 98.06 109 GLY A CA 1
ATOM 835 C C . GLY A 1 109 ? 10.008 9.477 -13.938 1 98.06 109 GLY A C 1
ATOM 836 O O . GLY A 1 109 ? 9.555 8.391 -14.281 1 98.06 109 GLY A O 1
ATOM 837 N N . GLU A 1 110 ? 11.188 9.883 -14.289 1 98.12 110 GLU A N 1
ATOM 838 C CA . GLU A 1 110 ? 12.047 9.062 -15.133 1 98.12 110 GLU A CA 1
ATOM 839 C C . GLU A 1 110 ? 12.391 7.738 -14.445 1 98.12 110 GLU A C 1
ATOM 841 O O . GLU A 1 110 ? 12.406 6.688 -15.094 1 98.12 110 GLU A O 1
ATOM 846 N N . GLU A 1 111 ? 12.695 7.785 -13.234 1 98.31 111 GLU A N 1
ATOM 847 C CA . GLU A 1 111 ? 12.969 6.562 -12.484 1 98.31 111 GLU A CA 1
ATOM 848 C C . GLU A 1 111 ? 11.766 5.621 -12.5 1 98.31 111 GLU A C 1
ATOM 850 O O . GLU A 1 111 ? 11.922 4.406 -12.617 1 98.31 111 GLU A O 1
ATOM 855 N N . TRP A 1 112 ? 10.547 6.168 -12.32 1 98.69 112 TRP A N 1
ATOM 856 C CA . TRP A 1 112 ? 9.344 5.348 -12.305 1 98.69 112 TRP A CA 1
ATOM 857 C C . TRP A 1 112 ? 9.148 4.645 -13.648 1 98.69 112 TRP A C 1
ATOM 859 O O . TRP A 1 112 ? 8.789 3.465 -13.688 1 98.69 112 TRP A O 1
ATOM 869 N N . ILE A 1 113 ? 9.406 5.406 -14.695 1 98.69 113 ILE A N 1
ATOM 870 C CA . ILE A 1 113 ? 9.32 4.812 -16.031 1 98.69 113 ILE A CA 1
ATOM 871 C C . ILE A 1 113 ? 10.328 3.672 -16.141 1 98.69 113 ILE A C 1
ATOM 873 O O . ILE A 1 113 ? 10 2.594 -16.641 1 98.69 113 ILE A O 1
ATOM 877 N N . MET A 1 114 ? 11.516 3.877 -15.695 1 98.62 114 MET A N 1
ATOM 878 C CA . MET A 1 114 ? 12.57 2.865 -15.758 1 98.62 114 MET A CA 1
ATOM 879 C C . MET A 1 114 ? 12.195 1.638 -14.938 1 98.62 114 MET A C 1
ATOM 881 O O . MET A 1 114 ? 12.414 0.505 -15.367 1 98.62 114 MET A O 1
ATOM 885 N N . LEU A 1 115 ? 11.68 1.843 -13.742 1 98.75 115 LEU A N 1
ATOM 886 C CA . LEU A 1 115 ? 11.234 0.742 -12.891 1 98.75 115 LEU A CA 1
ATOM 887 C C . LEU A 1 115 ? 10.141 -0.071 -13.578 1 98.75 115 LEU A C 1
ATOM 889 O O . LEU A 1 115 ? 10.195 -1.303 -13.594 1 98.75 115 LEU A O 1
ATOM 893 N N . TRP A 1 116 ? 9.18 0.637 -14.141 1 98.69 116 TRP A N 1
ATOM 894 C CA . TRP A 1 116 ? 8.07 -0.022 -14.828 1 98.69 116 TRP A CA 1
ATOM 895 C C . TRP A 1 116 ? 8.57 -0.838 -16.016 1 98.69 116 TRP A C 1
ATOM 897 O O . TRP A 1 116 ? 8.172 -1.989 -16.188 1 98.69 116 TRP A O 1
ATOM 907 N N . ARG A 1 117 ? 9.438 -0.243 -16.797 1 98.19 117 ARG A N 1
ATOM 908 C CA . ARG A 1 117 ? 9.992 -0.925 -17.953 1 98.19 117 ARG A CA 1
ATOM 909 C C . ARG A 1 117 ? 10.797 -2.154 -17.531 1 98.19 117 ARG A C 1
ATOM 911 O O . ARG A 1 117 ? 10.695 -3.211 -18.172 1 98.19 117 ARG A O 1
ATOM 918 N N . GLU A 1 118 ? 11.656 -1.976 -16.594 1 98.56 118 GLU A N 1
ATOM 919 C CA . GLU A 1 118 ? 12.445 -3.084 -16.078 1 98.56 118 GLU A CA 1
ATOM 920 C C . GLU A 1 118 ? 11.555 -4.234 -15.625 1 98.56 118 GLU A C 1
ATOM 922 O O . GLU A 1 118 ? 11.859 -5.402 -15.883 1 98.56 118 GLU A O 1
ATOM 927 N N . TYR A 1 119 ? 10.461 -3.938 -14.961 1 98.62 119 TYR A N 1
ATOM 928 C CA . TYR A 1 119 ? 9.5 -4.945 -14.523 1 98.62 119 TYR A CA 1
ATOM 929 C C . TYR A 1 119 ? 8.906 -5.688 -15.711 1 98.62 119 TYR A C 1
ATOM 931 O O . TYR A 1 119 ? 8.836 -6.918 -15.711 1 98.62 119 TYR A O 1
ATOM 939 N N . GLU A 1 120 ? 8.453 -4.895 -16.688 1 97.19 120 GLU A N 1
ATOM 940 C CA . GLU A 1 120 ? 7.809 -5.469 -17.859 1 97.19 120 GLU A CA 1
ATOM 941 C C . GLU A 1 120 ? 8.766 -6.375 -18.625 1 97.19 120 GLU A C 1
ATOM 943 O O . GLU A 1 120 ? 8.359 -7.414 -19.156 1 97.19 120 GLU A O 1
ATOM 948 N N . GLU A 1 121 ? 9.984 -5.965 -18.656 1 95.88 121 GLU A N 1
ATOM 949 C CA . GLU A 1 121 ? 11 -6.727 -19.375 1 95.88 121 GLU A CA 1
ATOM 950 C C . GLU A 1 121 ? 11.375 -8 -18.625 1 95.88 121 GLU A C 1
ATOM 952 O O . GLU A 1 121 ? 11.766 -8.992 -19.234 1 95.88 121 GLU A O 1
ATOM 957 N N . ALA A 1 122 ? 11.398 -7.973 -17.281 1 95.19 122 ALA A N 1
ATOM 958 C CA . ALA A 1 122 ? 11.641 -9.117 -16.406 1 95.19 122 ALA A CA 1
ATOM 959 C C . ALA A 1 122 ? 13.016 -9.719 -16.656 1 95.19 122 ALA A C 1
ATOM 961 O O . ALA A 1 122 ? 13.18 -10.945 -16.594 1 95.19 122 ALA A O 1
ATOM 962 N N . ALA A 1 123 ? 14.008 -8.906 -16.938 1 94.19 123 ALA A N 1
ATOM 963 C CA . ALA A 1 123 ? 15.336 -9.414 -17.281 1 94.19 123 ALA A CA 1
ATOM 964 C C . ALA A 1 123 ? 16.281 -9.328 -16.094 1 94.19 123 ALA A C 1
ATOM 966 O O . ALA A 1 123 ? 17.109 -10.219 -15.875 1 94.19 123 ALA A O 1
ATOM 967 N N . SER A 1 124 ? 16.25 -8.297 -15.25 1 98.12 124 SER A N 1
ATOM 968 C CA . SER A 1 124 ? 17.125 -8.109 -14.102 1 98.12 124 SER A CA 1
ATOM 969 C C . SER A 1 124 ? 16.703 -8.992 -12.93 1 98.12 124 SER A C 1
ATOM 971 O O . SER A 1 124 ? 15.555 -9.438 -12.867 1 98.12 124 SER A O 1
ATOM 973 N N . LEU A 1 125 ? 17.625 -9.305 -12.055 1 98.44 125 LEU A N 1
ATOM 974 C CA . LEU A 1 125 ? 17.312 -10.047 -10.836 1 98.44 125 LEU A CA 1
ATOM 975 C C . LEU A 1 125 ? 16.172 -9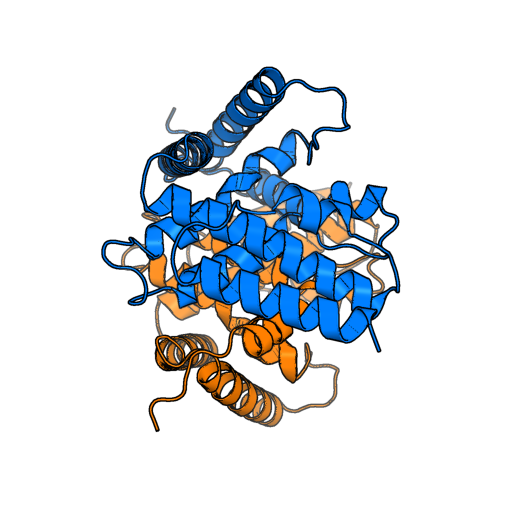.375 -10.07 1 98.44 125 LEU A C 1
ATOM 977 O O . LEU A 1 125 ? 15.234 -10.055 -9.625 1 98.44 125 LEU A O 1
ATOM 981 N N . THR A 1 126 ? 16.25 -8.062 -9.938 1 98.69 126 THR A N 1
ATOM 982 C CA . THR A 1 126 ? 15.227 -7.316 -9.219 1 98.69 126 THR A CA 1
ATOM 983 C C . THR A 1 126 ? 13.859 -7.523 -9.867 1 98.69 126 THR A C 1
ATOM 985 O O . THR A 1 126 ? 12.875 -7.805 -9.18 1 98.69 126 THR A O 1
ATOM 988 N N . ALA A 1 127 ? 13.773 -7.391 -11.148 1 98.69 127 ALA A N 1
ATOM 989 C CA . ALA A 1 127 ? 12.508 -7.543 -11.859 1 98.69 127 ALA A CA 1
ATOM 990 C C . ALA A 1 127 ? 11.961 -8.961 -11.695 1 98.69 127 ALA A C 1
ATOM 992 O O . ALA A 1 127 ? 10.758 -9.141 -11.5 1 98.69 127 ALA A O 1
ATOM 993 N N . ARG A 1 128 ? 12.82 -9.914 -11.781 1 98.56 128 ARG A N 1
ATOM 994 C CA . ARG A 1 128 ? 12.383 -11.305 -11.617 1 98.56 128 ARG A CA 1
ATOM 995 C C . ARG A 1 128 ? 11.836 -11.539 -10.211 1 98.56 128 ARG A C 1
ATOM 997 O O . ARG A 1 128 ? 10.828 -12.234 -10.047 1 98.56 128 ARG A O 1
ATOM 1004 N N . VAL A 1 129 ? 12.492 -11.031 -9.242 1 98.81 129 VAL A N 1
ATOM 1005 C CA . VAL A 1 129 ? 12.062 -11.148 -7.859 1 98.81 129 VAL A CA 1
ATOM 1006 C C . VAL A 1 129 ? 10.68 -10.523 -7.695 1 98.81 129 VAL A C 1
ATOM 1008 O O . VAL A 1 129 ? 9.781 -11.125 -7.102 1 98.81 129 VAL A O 1
ATOM 1011 N N . VAL A 1 130 ? 10.5 -9.328 -8.234 1 98.88 130 VAL A N 1
ATOM 1012 C CA . VAL A 1 130 ? 9.227 -8.633 -8.078 1 98.88 130 VAL A CA 1
ATOM 1013 C C . VAL A 1 130 ? 8.133 -9.367 -8.852 1 98.88 130 VAL A C 1
ATOM 1015 O O . VAL A 1 130 ? 6.984 -9.422 -8.406 1 98.88 130 VAL A O 1
ATOM 1018 N N . LYS A 1 131 ? 8.445 -9.992 -9.961 1 98.62 131 LYS A N 1
ATOM 1019 C CA . LYS A 1 131 ? 7.488 -10.82 -10.688 1 98.62 131 LYS A CA 1
ATOM 1020 C C . LYS A 1 131 ? 7.066 -12.023 -9.859 1 98.62 131 LYS A C 1
ATOM 1022 O O . LYS A 1 131 ? 5.891 -12.406 -9.852 1 98.62 131 LYS A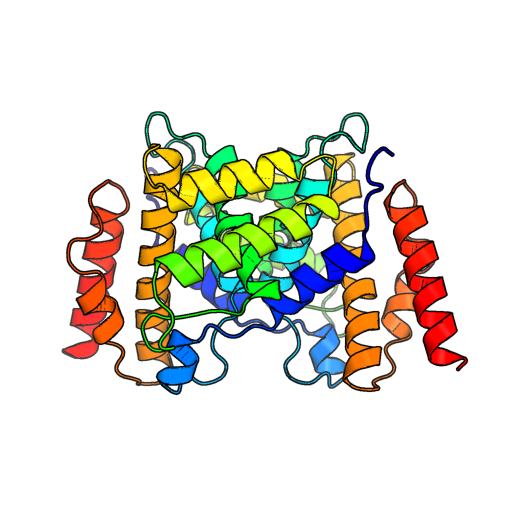 O 1
ATOM 1027 N N . HIS A 1 132 ? 8.047 -12.664 -9.219 1 98.69 132 HIS A N 1
ATOM 1028 C CA . HIS A 1 132 ? 7.727 -13.766 -8.32 1 98.69 132 HIS A CA 1
ATOM 1029 C C . HIS A 1 132 ? 6.824 -13.305 -7.184 1 98.69 132 HIS A C 1
ATOM 1031 O O . HIS A 1 132 ? 5.871 -14 -6.82 1 98.69 132 HIS A O 1
ATOM 1037 N N . LEU A 1 133 ? 7.129 -12.148 -6.621 1 98.81 133 LEU A N 1
ATOM 1038 C CA . LEU A 1 133 ? 6.293 -11.586 -5.562 1 98.81 133 LEU A CA 1
ATOM 1039 C C . LEU A 1 133 ? 4.871 -11.359 -6.062 1 98.81 133 LEU A C 1
ATOM 1041 O O . LEU A 1 133 ? 3.906 -11.625 -5.344 1 98.81 133 LEU A O 1
ATOM 1045 N N . ASP A 1 134 ? 4.754 -10.82 -7.242 1 98.69 134 ASP A N 1
ATOM 1046 C CA . ASP A 1 134 ? 3.457 -10.531 -7.844 1 98.69 134 ASP A CA 1
ATOM 1047 C C . ASP A 1 134 ? 2.607 -11.789 -7.961 1 98.69 134 ASP A C 1
ATOM 1049 O O . ASP A 1 134 ? 1.441 -11.797 -7.559 1 98.69 134 ASP A O 1
ATOM 1053 N N . LYS A 1 135 ? 3.158 -12.828 -8.438 1 98.56 135 LYS A N 1
ATOM 1054 C CA . LYS A 1 135 ? 2.453 -14.094 -8.602 1 98.56 135 LYS A CA 1
ATOM 1055 C C . LYS A 1 135 ? 2.172 -14.75 -7.254 1 98.56 135 LYS A C 1
ATOM 1057 O O . LYS A 1 135 ? 1.113 -15.352 -7.059 1 98.56 135 LYS A O 1
ATOM 1062 N N . PHE A 1 136 ? 3.146 -14.664 -6.387 1 98.75 136 PHE A N 1
ATOM 1063 C CA . PHE A 1 136 ? 2.957 -15.258 -5.074 1 98.75 136 PHE A CA 1
ATOM 1064 C C . PHE A 1 136 ? 1.847 -14.547 -4.309 1 98.75 136 PHE A C 1
ATOM 1066 O O . PHE A 1 136 ? 1.03 -15.188 -3.645 1 98.75 136 PHE A O 1
ATOM 1073 N N . ASP A 1 137 ? 1.853 -13.219 -4.363 1 98.62 137 ASP A N 1
ATOM 1074 C CA . ASP A 1 137 ? 0.761 -12.461 -3.756 1 98.62 137 ASP A CA 1
ATOM 1075 C C . ASP A 1 137 ? -0.593 -12.938 -4.273 1 98.62 137 ASP A C 1
ATOM 1077 O O . ASP A 1 137 ? -1.547 -13.07 -3.506 1 98.62 137 ASP A O 1
ATOM 1081 N N . MET A 1 138 ? -0.641 -13.18 -5.539 1 98.31 138 MET A N 1
ATOM 1082 C CA . MET A 1 138 ? -1.881 -13.594 -6.188 1 98.31 138 MET A CA 1
ATOM 1083 C C . MET A 1 138 ? -2.371 -14.922 -5.621 1 98.31 138 MET A C 1
ATOM 1085 O O . MET A 1 138 ? -3.533 -15.039 -5.223 1 98.31 138 MET A O 1
ATOM 1089 N N . ILE A 1 139 ? -1.578 -15.875 -5.48 1 98.62 139 ILE A N 1
ATOM 1090 C CA . ILE A 1 139 ? -2.047 -17.188 -5.047 1 98.62 139 ILE A CA 1
ATOM 1091 C C . ILE A 1 139 ? -2.252 -17.188 -3.535 1 98.62 139 ILE A C 1
ATOM 1093 O O . ILE A 1 139 ? -3.141 -17.875 -3.021 1 98.62 139 ILE A O 1
ATOM 1097 N N . ALA A 1 140 ? -1.409 -16.453 -2.807 1 98.69 140 ALA A N 1
ATOM 1098 C CA . ALA A 1 140 ? -1.662 -16.297 -1.378 1 98.69 140 ALA A CA 1
ATOM 1099 C C . ALA A 1 140 ? -3.043 -15.695 -1.128 1 98.69 140 ALA A C 1
ATOM 1101 O O . ALA A 1 140 ? -3.775 -16.156 -0.248 1 98.69 140 ALA A O 1
ATOM 1102 N N . GLN A 1 141 ? -3.365 -14.672 -1.911 1 98.62 141 GLN A N 1
ATOM 1103 C CA . GLN A 1 141 ? -4.668 -14.031 -1.778 1 98.62 141 GLN A CA 1
ATOM 1104 C C . GLN A 1 141 ? -5.789 -14.977 -2.211 1 98.62 141 GLN A C 1
ATOM 1106 O O . GLN A 1 141 ? -6.867 -14.984 -1.609 1 98.62 141 GLN A O 1
ATOM 1111 N N . ALA A 1 142 ? -5.543 -15.711 -3.283 1 98.56 142 ALA A N 1
ATOM 1112 C CA . ALA A 1 142 ? -6.527 -16.703 -3.73 1 98.56 142 ALA A CA 1
ATOM 1113 C C . ALA A 1 142 ? -6.844 -17.703 -2.621 1 98.56 142 ALA A C 1
ATOM 1115 O O . ALA A 1 142 ? -8.016 -17.984 -2.35 1 98.56 142 ALA A O 1
ATOM 1116 N N . GLU A 1 143 ? -5.82 -18.219 -2.008 1 98.5 143 GLU A N 1
ATOM 1117 C CA . GLU A 1 143 ? -6.02 -19.156 -0.91 1 98.5 143 GLU A CA 1
ATOM 1118 C C . GLU A 1 143 ? -6.848 -18.531 0.211 1 98.5 143 GLU A C 1
ATOM 1120 O O . GLU A 1 143 ? -7.734 -19.188 0.771 1 98.5 143 GLU A O 1
ATOM 1125 N N . LYS A 1 144 ? -6.543 -17.328 0.543 1 98 144 LYS A N 1
ATOM 1126 C CA . LYS A 1 144 ? -7.281 -16.641 1.592 1 98 144 LYS A CA 1
ATOM 1127 C C . LYS A 1 144 ? -8.75 -16.453 1.207 1 98 144 LYS A C 1
ATOM 1129 O O . LYS A 1 144 ? -9.641 -16.641 2.039 1 98 144 LYS A O 1
ATOM 1134 N N . TYR A 1 145 ? -9.016 -16.047 -0.014 1 98.12 145 TYR A N 1
ATOM 1135 C CA . TYR A 1 145 ? -10.383 -15.867 -0.488 1 98.12 145 TYR A CA 1
ATOM 1136 C C . TYR A 1 145 ? -11.148 -17.188 -0.494 1 98.12 145 TYR A C 1
ATOM 1138 O O . TYR A 1 145 ? -12.328 -17.234 -0.161 1 98.12 145 TYR A O 1
ATOM 1146 N N . GLU A 1 146 ? -10.461 -18.234 -0.922 1 98.25 146 GLU A N 1
ATOM 1147 C CA . GLU A 1 146 ? -11.117 -19.547 -0.854 1 98.25 146 GLU A CA 1
ATOM 1148 C C . GLU A 1 146 ? -11.516 -19.891 0.58 1 98.25 146 GLU A C 1
ATOM 1150 O O . GLU A 1 146 ? -12.625 -20.359 0.827 1 98.25 146 GLU A O 1
ATOM 1155 N N . GLN A 1 147 ? -10.641 -19.672 1.448 1 96.62 147 GLN A N 1
ATOM 1156 C CA . GLN A 1 147 ? -10.883 -19.969 2.857 1 96.62 147 GLN A CA 1
ATOM 1157 C C . GLN A 1 147 ? -12.023 -19.125 3.408 1 96.62 147 GLN A C 1
ATOM 1159 O O . GLN A 1 147 ? -12.867 -19.625 4.16 1 96.62 147 GLN A O 1
ATOM 1164 N N . THR A 1 148 ? -12.109 -17.906 3.025 1 95.75 148 THR A N 1
ATOM 1165 C CA . THR A 1 148 ? -13.023 -16.938 3.646 1 95.75 148 THR A CA 1
ATOM 1166 C C . THR A 1 148 ? -14.391 -16.984 2.979 1 95.75 148 THR A C 1
ATOM 1168 O O . THR A 1 148 ? -15.414 -16.797 3.639 1 95.75 148 THR A O 1
ATOM 1171 N N . HIS A 1 149 ? -14.398 -17.219 1.688 1 96.75 149 HIS A N 1
ATOM 1172 C CA . HIS A 1 149 ? -15.648 -17.031 0.965 1 96.75 149 HIS A CA 1
ATOM 1173 C C . HIS A 1 149 ? -16.141 -18.344 0.37 1 96.75 149 HIS A C 1
ATOM 1175 O O . HIS A 1 149 ? -17.25 -18.422 -0.169 1 96.75 149 HIS A O 1
ATOM 1181 N N . GLY A 1 150 ? -15.32 -19.375 0.399 1 95.94 150 GLY A N 1
ATOM 1182 C CA . GLY A 1 150 ? -15.727 -20.672 -0.137 1 95.94 150 GLY A CA 1
ATOM 1183 C C . GLY A 1 150 ? -15.836 -20.672 -1.65 1 95.94 150 GLY A C 1
ATOM 1184 O O . GLY A 1 150 ? -16.641 -21.422 -2.215 1 95.94 150 GLY A O 1
ATOM 1185 N N . ILE A 1 151 ? -15.117 -19.812 -2.26 1 96.75 151 ILE A N 1
ATOM 1186 C CA . ILE A 1 151 ? -15.086 -19.703 -3.715 1 96.75 151 ILE A CA 1
ATOM 1187 C C . ILE A 1 151 ? -13.938 -20.547 -4.266 1 96.75 151 ILE A C 1
ATOM 1189 O O . ILE A 1 151 ? -12.836 -20.547 -3.701 1 96.75 151 ILE A O 1
ATOM 1193 N N . ASN A 1 152 ? -14.195 -21.25 -5.324 1 97.5 152 ASN A N 1
ATOM 1194 C CA . ASN A 1 152 ? -13.133 -22.016 -5.98 1 97.5 152 ASN A CA 1
ATOM 1195 C C . ASN A 1 152 ? -12.305 -21.125 -6.914 1 97.5 152 ASN A C 1
ATOM 1197 O O . ASN A 1 152 ? -12.828 -20.609 -7.902 1 97.5 152 ASN A O 1
ATOM 1201 N N . LEU A 1 153 ? -11.07 -21.016 -6.598 1 98.12 153 LEU A N 1
ATOM 1202 C CA . LEU A 1 153 ? -10.18 -20.156 -7.371 1 98.12 153 LEU A CA 1
ATOM 1203 C C . LEU A 1 153 ? -9.023 -20.969 -7.949 1 98.12 153 LEU A C 1
ATOM 1205 O O . LEU A 1 153 ? -7.891 -20.484 -7.996 1 98.12 153 LEU A O 1
ATOM 12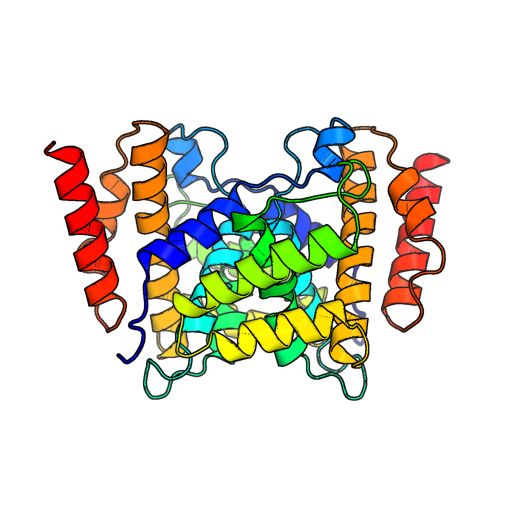09 N N . GLN A 1 154 ? -9.242 -22.141 -8.398 1 98 154 GLN A N 1
ATOM 1210 C CA . GLN A 1 154 ? -8.258 -23.078 -8.93 1 98 154 GLN A CA 1
ATOM 1211 C C . GLN A 1 154 ? -7.52 -22.484 -10.133 1 98 154 GLN A C 1
ATOM 1213 O O . GLN A 1 154 ? -6.336 -22.75 -10.336 1 98 154 GLN A O 1
ATOM 1218 N N . GLN A 1 155 ? -8.148 -21.703 -10.859 1 97.44 155 GLN A N 1
ATOM 1219 C CA . GLN A 1 155 ? -7.566 -21.172 -12.086 1 97.44 155 GLN A CA 1
ATOM 1220 C C . GLN A 1 155 ? -6.305 -20.359 -11.781 1 97.44 155 GLN A C 1
ATOM 1222 O O . GLN A 1 155 ? -5.375 -20.328 -12.586 1 97.44 155 GLN A O 1
ATOM 1227 N N . PHE A 1 156 ? -6.215 -19.656 -10.648 1 98 156 PHE A N 1
ATOM 1228 C CA . PHE A 1 156 ? -5.051 -18.844 -10.289 1 98 156 PHE A CA 1
ATOM 1229 C C . PHE A 1 156 ? -3.877 -19.75 -9.914 1 98 156 PHE A C 1
ATOM 1231 O O . PHE A 1 156 ? -2.725 -19.422 -10.211 1 98 156 PHE A O 1
ATOM 1238 N N . PHE A 1 157 ? -4.133 -20.812 -9.273 1 98.31 157 PHE A N 1
ATOM 1239 C CA . PHE A 1 157 ? -3.098 -21.781 -8.93 1 98.31 157 PHE A CA 1
ATOM 1240 C C . PHE A 1 157 ? -2.611 -22.516 -10.18 1 98.31 157 PHE A C 1
ATOM 1242 O O . PHE A 1 157 ? -1.407 -22.719 -10.359 1 98.31 157 PHE A O 1
ATOM 1249 N N . THR A 1 158 ? -3.555 -22.891 -11.023 1 98 158 THR A N 1
ATOM 1250 C CA . THR A 1 158 ? -3.205 -23.578 -12.273 1 98 158 THR A CA 1
ATOM 1251 C C . THR A 1 158 ? -2.342 -22.672 -13.148 1 98 158 THR A C 1
ATOM 1253 O O . THR A 1 158 ? -1.329 -23.125 -13.695 1 98 158 THR A O 1
ATOM 1256 N N . SER A 1 159 ? -2.707 -21.406 -13.258 1 95.94 159 SER A N 1
ATOM 1257 C CA . SER A 1 159 ? -2.008 -20.484 -14.148 1 95.94 159 SER A CA 1
ATOM 1258 C C . SER A 1 159 ? -0.615 -20.156 -13.625 1 95.94 159 SER A C 1
ATOM 1260 O O . SER A 1 159 ? 0.217 -19.609 -14.352 1 95.94 159 SER A O 1
ATOM 1262 N N . THR A 1 160 ? -0.345 -20.469 -12.352 1 97.44 160 THR A N 1
ATOM 1263 C CA . THR A 1 160 ? 0.952 -20.125 -11.781 1 97.44 160 THR A CA 1
ATOM 1264 C C . THR A 1 160 ? 1.774 -21.375 -11.516 1 97.44 160 THR A C 1
ATOM 1266 O O . THR A 1 160 ? 2.807 -21.312 -10.844 1 97.44 160 THR A O 1
ATOM 1269 N N . SER A 1 161 ? 1.294 -22.484 -11.992 1 95.88 161 SER A N 1
ATOM 1270 C CA . SER A 1 161 ? 2.037 -23.734 -11.812 1 95.88 161 SER A CA 1
ATOM 1271 C C . SER A 1 161 ? 3.406 -23.656 -12.477 1 95.88 161 SER A C 1
ATOM 1273 O O . SER A 1 161 ? 3.512 -23.297 -13.656 1 95.88 161 SER A O 1
ATOM 1275 N N . GLY A 1 162 ? 4.457 -23.844 -11.75 1 95.94 162 GLY A N 1
ATOM 1276 C CA . GLY A 1 162 ? 5.805 -23.922 -12.289 1 95.94 162 GLY A CA 1
ATOM 1277 C C . GLY A 1 162 ? 6.422 -22.562 -12.547 1 95.94 162 GLY A C 1
ATOM 1278 O O . GLY A 1 162 ? 7.52 -22.469 -13.102 1 95.94 162 GLY A O 1
ATOM 1279 N N . VAL A 1 163 ? 5.789 -21.5 -12.086 1 96.62 163 VAL A N 1
ATOM 1280 C CA . VAL A 1 163 ? 6.262 -20.172 -12.414 1 96.62 163 VAL A CA 1
ATOM 1281 C C . VAL A 1 163 ? 7.328 -19.734 -11.414 1 96.62 163 VAL A C 1
ATOM 1283 O O . VAL A 1 163 ? 8.18 -18.891 -11.727 1 96.62 163 VAL A O 1
ATOM 1286 N N . PHE A 1 164 ? 7.289 -20.281 -10.188 1 98.12 164 PHE A N 1
ATOM 1287 C CA . PHE A 1 164 ? 8.266 -19.938 -9.164 1 98.12 164 PHE A CA 1
ATOM 1288 C C . PHE A 1 164 ? 9.555 -20.734 -9.352 1 98.12 164 PHE A C 1
ATOM 1290 O O . PHE A 1 164 ? 9.531 -21.969 -9.312 1 98.12 164 PHE A O 1
ATOM 1297 N N . THR A 1 165 ? 10.664 -20.047 -9.555 1 97.12 165 THR A N 1
ATOM 1298 C CA . THR A 1 165 ? 11.875 -20.734 -9.992 1 97.12 165 THR A CA 1
ATOM 1299 C C . THR A 1 165 ? 13.047 -20.406 -9.078 1 97.12 165 THR A C 1
ATOM 1301 O O . THR A 1 165 ? 14.164 -20.875 -9.297 1 97.12 165 THR A O 1
ATOM 1304 N N . MET A 1 166 ? 12.883 -19.625 -8.086 1 96.31 166 MET A N 1
ATOM 1305 C CA . MET A 1 166 ? 13.984 -19.266 -7.188 1 96.31 166 MET A CA 1
ATOM 1306 C C . MET A 1 166 ? 13.508 -19.203 -5.742 1 96.31 166 MET A C 1
ATOM 1308 O O . MET A 1 166 ? 12.312 -19 -5.484 1 96.31 166 MET A O 1
ATOM 1312 N N . GLU A 1 167 ? 14.523 -19.391 -4.863 1 97 167 GLU A N 1
ATOM 1313 C CA . GLU A 1 167 ? 14.219 -19.25 -3.441 1 97 167 GLU A CA 1
ATOM 1314 C C . GLU A 1 167 ? 14.148 -17.781 -3.039 1 97 167 GLU A C 1
ATOM 1316 O O . GLU A 1 167 ? 14.844 -16.938 -3.607 1 97 167 GLU A O 1
ATOM 1321 N N . PRO A 1 168 ? 13.305 -17.484 -2.088 1 97.69 168 PRO A N 1
ATOM 1322 C CA . PRO A 1 168 ? 12.5 -18.375 -1.254 1 97.69 168 PRO A CA 1
ATOM 1323 C C . PRO A 1 168 ? 11.133 -18.672 -1.854 1 97.69 168 PRO A C 1
ATOM 1325 O O . PRO A 1 168 ? 10.289 -19.312 -1.208 1 97.69 168 PRO A O 1
ATOM 1328 N N . PHE A 1 169 ? 10.828 -18.25 -3.078 1 98.31 169 PHE A N 1
ATOM 1329 C CA . PHE A 1 169 ? 9.5 -18.328 -3.668 1 98.31 169 PHE A CA 1
ATOM 1330 C C . PHE A 1 169 ? 9.133 -19.781 -3.965 1 98.31 169 PHE A C 1
ATOM 1332 O O . PHE A 1 169 ? 7.957 -20.156 -3.887 1 98.31 169 PHE A O 1
ATOM 1339 N N . LEU A 1 170 ? 10.102 -20.547 -4.305 1 98.06 170 LEU A N 1
ATOM 1340 C CA . LEU A 1 170 ? 9.867 -21.984 -4.496 1 98.06 170 LEU A CA 1
ATOM 1341 C C . LEU A 1 170 ? 9.297 -22.609 -3.23 1 98.06 170 LEU A C 1
ATOM 1343 O O . LEU A 1 170 ? 8.289 -23.312 -3.283 1 98.06 170 LEU A O 1
ATOM 1347 N N . THR A 1 171 ? 9.945 -22.344 -2.152 1 97.94 171 THR A N 1
ATOM 1348 C CA . THR A 1 171 ? 9.531 -22.891 -0.865 1 97.94 171 THR A CA 1
ATOM 1349 C C . THR A 1 171 ? 8.172 -22.344 -0.456 1 97.94 171 THR A C 1
ATOM 1351 O O . THR A 1 171 ? 7.297 -23.094 -0.016 1 97.94 171 THR A O 1
ATOM 1354 N N . TRP A 1 172 ? 8.008 -21.016 -0.591 1 98.19 172 TRP A N 1
ATOM 1355 C CA . TRP A 1 172 ? 6.742 -20.391 -0.235 1 98.19 172 TRP A CA 1
ATOM 1356 C C . TRP A 1 172 ? 5.594 -20.984 -1.035 1 98.19 172 TRP A C 1
ATOM 1358 O O . TRP A 1 172 ? 4.535 -21.297 -0.48 1 98.19 172 TRP A O 1
ATOM 1368 N N . ASP A 1 173 ? 5.82 -21.141 -2.309 1 98.44 173 ASP A N 1
ATOM 1369 C CA . ASP A 1 173 ? 4.809 -21.703 -3.193 1 98.44 173 ASP A CA 1
ATOM 1370 C C . ASP A 1 173 ? 4.449 -23.125 -2.779 1 98.44 173 ASP A C 1
ATOM 1372 O O . ASP A 1 173 ? 3.271 -23.469 -2.67 1 98.44 173 ASP A O 1
ATOM 1376 N N . ARG A 1 174 ? 5.449 -23.922 -2.594 1 98.12 174 ARG A N 1
ATOM 1377 C CA . ARG A 1 174 ? 5.246 -25.312 -2.184 1 98.12 174 ARG A CA 1
ATOM 1378 C C . ARG A 1 174 ? 4.43 -25.391 -0.897 1 98.12 174 ARG A C 1
ATOM 1380 O O . ARG A 1 174 ? 3.449 -26.125 -0.818 1 98.12 174 ARG A O 1
ATOM 1387 N N . GLU A 1 175 ? 4.812 -24.656 0.094 1 98.12 175 GLU A N 1
ATOM 1388 C CA . GLU A 1 175 ? 4.137 -24.688 1.389 1 98.12 175 GLU A CA 1
ATOM 1389 C C . GLU A 1 175 ? 2.703 -24.172 1.271 1 98.12 175 GLU A C 1
ATOM 1391 O O . GLU A 1 175 ? 1.799 -24.703 1.926 1 98.12 175 GLU A O 1
ATOM 1396 N N . LEU A 1 176 ? 2.512 -23.125 0.483 1 98.44 176 LEU A N 1
ATOM 1397 C CA . LEU A 1 176 ? 1.174 -22.578 0.289 1 98.44 176 LEU A CA 1
ATOM 1398 C C . LEU A 1 176 ? 0.259 -23.609 -0.375 1 98.44 176 LEU A C 1
ATOM 1400 O O . LEU A 1 176 ? -0.886 -23.797 0.048 1 98.44 176 LEU A O 1
ATOM 1404 N N . ARG A 1 177 ? 0.736 -24.219 -1.396 1 98.19 177 ARG A N 1
ATOM 1405 C CA . ARG A 1 177 ? -0.065 -25.203 -2.111 1 98.19 177 ARG A CA 1
ATOM 1406 C C . ARG A 1 177 ? -0.354 -26.406 -1.229 1 98.19 177 ARG A C 1
ATOM 1408 O O . ARG A 1 177 ? -1.441 -26.984 -1.295 1 98.19 177 ARG A O 1
ATOM 1415 N N . GLU A 1 178 ? 0.618 -26.844 -0.448 1 97.88 178 GLU A N 1
ATOM 1416 C CA . GLU A 1 178 ? 0.392 -27.922 0.506 1 97.88 178 GLU A CA 1
ATOM 1417 C C . GLU A 1 178 ? -0.693 -27.547 1.515 1 97.88 178 GLU A C 1
ATOM 1419 O O . GLU A 1 178 ? -1.57 -28.359 1.816 1 97.88 178 GLU A O 1
ATOM 1424 N N . LYS A 1 179 ? -0.567 -26.375 2.021 1 97.19 179 LYS A N 1
ATOM 1425 C CA . LYS A 1 179 ? -1.572 -25.875 2.951 1 97.19 179 LYS A CA 1
ATOM 1426 C C . LYS A 1 179 ? -2.963 -25.891 2.32 1 97.19 179 LYS A C 1
ATOM 1428 O O . LYS A 1 179 ? -3.93 -26.328 2.947 1 97.19 179 LYS A O 1
ATOM 1433 N N . ARG A 1 180 ? -3.068 -25.328 1.127 1 97.75 180 ARG A N 1
ATOM 1434 C CA . ARG A 1 180 ? -4.34 -25.297 0.413 1 97.75 180 ARG A CA 1
ATOM 1435 C C . ARG A 1 180 ? -4.887 -26.703 0.21 1 97.75 180 ARG A C 1
ATOM 1437 O O . ARG A 1 180 ? -6.074 -26.953 0.431 1 97.75 180 ARG A O 1
ATOM 1444 N N . ASN A 1 181 ? -4.023 -27.625 -0.226 1 97.06 181 ASN A N 1
ATOM 1445 C CA . ASN A 1 181 ? -4.43 -29 -0.47 1 97.06 181 ASN A CA 1
ATOM 1446 C C . ASN A 1 181 ? -4.957 -29.656 0.8 1 97.06 181 ASN A C 1
ATOM 1448 O O . ASN A 1 181 ? -5.926 -30.422 0.752 1 97.06 181 ASN A O 1
ATOM 1452 N N . GLN A 1 182 ? -4.316 -29.406 1.864 1 96.81 182 GLN A N 1
ATOM 1453 C CA . GLN A 1 182 ? -4.773 -29.938 3.143 1 96.81 182 GLN A CA 1
ATOM 1454 C C . GLN A 1 182 ? -6.156 -29.406 3.5 1 96.81 182 GLN A C 1
ATOM 1456 O O . GLN A 1 182 ? -7 -30.141 4.016 1 96.81 182 GLN A O 1
ATOM 1461 N N . ARG A 1 183 ? -6.379 -28.156 3.244 1 94.88 183 ARG A N 1
ATOM 1462 C CA . ARG A 1 183 ? -7.66 -27.531 3.547 1 94.88 183 ARG A CA 1
ATOM 1463 C C . ARG A 1 183 ? -8.781 -28.125 2.695 1 94.88 183 ARG A C 1
ATOM 1465 O O . ARG A 1 183 ? -9.859 -28.422 3.203 1 94.88 183 ARG A O 1
ATOM 1472 N N . ILE A 1 184 ? -8.508 -28.297 1.369 1 93.94 184 ILE A N 1
ATOM 1473 C CA . ILE A 1 184 ? -9.523 -28.75 0.424 1 93.94 184 ILE A CA 1
ATOM 1474 C C . ILE A 1 184 ? -9.836 -30.234 0.668 1 93.94 184 ILE A C 1
ATOM 1476 O O . ILE A 1 184 ? -10.969 -30.672 0.487 1 93.94 184 ILE A O 1
ATOM 1480 N N . ASN A 1 185 ? -8.875 -31.031 1.045 1 91.19 185 ASN A N 1
ATOM 1481 C CA . ASN A 1 185 ? -9.062 -32.469 1.235 1 91.19 185 ASN A CA 1
ATOM 1482 C C . ASN A 1 185 ? -9.641 -32.781 2.611 1 91.19 185 ASN A C 1
ATOM 1484 O O . ASN A 1 185 ? -9.961 -33.938 2.908 1 91.19 185 ASN A O 1
ATOM 1488 N N . GLN A 1 186 ? -9.773 -31.938 3.57 1 81.31 186 GLN A N 1
ATOM 1489 C CA . GLN A 1 186 ? -10.445 -32.156 4.848 1 81.31 186 GLN A CA 1
ATOM 1490 C C . GLN A 1 186 ? -11.953 -31.953 4.715 1 81.31 186 GLN A C 1
ATOM 1492 O O . GLN A 1 186 ? -12.406 -31.125 3.93 1 81.31 186 GLN A O 1
ATOM 1497 N N . MET B 1 1 ? 17.172 -19.891 19.594 1 32.28 1 MET B N 1
ATOM 1498 C CA . MET B 1 1 ? 16.953 -20.562 18.297 1 32.28 1 MET B CA 1
ATOM 1499 C C . MET B 1 1 ? 16.609 -19.531 17.219 1 32.28 1 MET B C 1
ATOM 1501 O O . MET B 1 1 ? 15.922 -18.547 17.484 1 32.28 1 MET B O 1
ATOM 1505 N N . ALA B 1 2 ? 17.469 -19.328 16.281 1 45.41 2 ALA B N 1
ATOM 1506 C CA . ALA B 1 2 ? 17.375 -18.281 15.266 1 45.41 2 ALA B CA 1
ATOM 1507 C C . ALA B 1 2 ? 15.977 -18.188 14.68 1 45.41 2 ALA B C 1
ATOM 1509 O O . ALA B 1 2 ? 15.461 -19.172 14.133 1 45.41 2 ALA B O 1
ATOM 1510 N N . SER B 1 3 ? 15.039 -17.375 15.281 1 63.94 3 SER B N 1
ATOM 1511 C CA . SER B 1 3 ? 13.633 -17.266 14.891 1 63.94 3 SER B CA 1
ATOM 1512 C C . SER B 1 3 ? 13.477 -17.297 13.375 1 63.94 3 SER B C 1
ATOM 1514 O O . SER B 1 3 ? 14.188 -16.578 12.656 1 63.94 3 SER B O 1
ATOM 1516 N N . SER B 1 4 ? 12.969 -18.5 12.773 1 86.31 4 SER B N 1
ATOM 1517 C CA . SER B 1 4 ? 12.789 -18.75 11.352 1 86.31 4 SER B CA 1
ATOM 1518 C C . SER B 1 4 ? 11.711 -17.844 10.758 1 86.31 4 SER B C 1
ATOM 1520 O O . SER B 1 4 ? 10.812 -17.406 11.469 1 86.31 4 SER B O 1
ATOM 1522 N N . PHE B 1 5 ? 11.977 -17.406 9.57 1 93.81 5 PHE B N 1
ATOM 1523 C CA . PHE B 1 5 ? 11.016 -16.609 8.805 1 93.81 5 PHE B CA 1
ATOM 1524 C C . PHE B 1 5 ? 9.672 -17.344 8.711 1 93.81 5 PHE B C 1
ATOM 1526 O O . PHE B 1 5 ? 9.625 -18.516 8.367 1 93.81 5 PHE B O 1
ATOM 1533 N N . GLN B 1 6 ? 8.609 -16.625 9.117 1 97 6 GLN B N 1
ATOM 1534 C CA . GLN B 1 6 ? 7.273 -17.219 9.148 1 97 6 GLN B CA 1
ATOM 1535 C C . GLN B 1 6 ? 6.359 -16.578 8.117 1 97 6 GLN B C 1
ATOM 1537 O O . GLN B 1 6 ? 5.559 -15.695 8.445 1 97 6 GLN B O 1
ATOM 1542 N N . ILE B 1 7 ? 6.348 -17.078 6.934 1 97.44 7 ILE B N 1
ATOM 1543 C CA . ILE B 1 7 ? 5.727 -16.453 5.77 1 97.44 7 ILE B CA 1
ATOM 1544 C C . ILE B 1 7 ? 4.211 -16.422 5.949 1 97.44 7 ILE B C 1
ATOM 1546 O O . ILE B 1 7 ? 3.568 -15.422 5.617 1 97.44 7 ILE B O 1
ATOM 1550 N N . PHE B 1 8 ? 3.57 -17.406 6.504 1 97.75 8 PHE B N 1
ATOM 1551 C CA . PHE B 1 8 ? 2.115 -17.438 6.582 1 97.75 8 PHE B CA 1
ATOM 1552 C C . PHE B 1 8 ? 1.602 -16.484 7.652 1 97.75 8 PHE B C 1
ATOM 1554 O O . PHE B 1 8 ? 0.526 -15.906 7.504 1 97.75 8 PHE B O 1
ATOM 1561 N N . GLU B 1 9 ? 2.375 -16.328 8.742 1 98.31 9 GLU B N 1
ATOM 1562 C CA . GLU B 1 9 ? 2.004 -15.359 9.766 1 98.31 9 GLU B CA 1
ATOM 1563 C C . GLU B 1 9 ? 2.062 -13.938 9.219 1 98.31 9 GLU B C 1
ATOM 1565 O O . GLU B 1 9 ? 1.158 -13.133 9.461 1 98.31 9 GLU B O 1
ATOM 1570 N N . ILE B 1 10 ? 3.143 -13.656 8.469 1 98.44 10 ILE B N 1
ATOM 1571 C CA . ILE B 1 10 ? 3.26 -12.305 7.93 1 98.44 10 ILE B CA 1
ATOM 1572 C C . ILE B 1 10 ? 2.211 -12.094 6.84 1 98.44 10 ILE B C 1
ATOM 1574 O O . ILE B 1 10 ? 1.687 -10.984 6.688 1 98.44 10 ILE B O 1
ATOM 1578 N N . LEU B 1 11 ? 1.886 -13.125 6.055 1 98.5 11 LEU B N 1
ATOM 1579 C CA . LEU B 1 11 ? 0.799 -13.016 5.09 1 98.5 11 LEU B CA 1
ATOM 1580 C C . LEU B 1 11 ? -0.518 -12.688 5.785 1 98.5 11 LEU B C 1
ATOM 1582 O O . LEU B 1 11 ? -1.306 -11.883 5.289 1 98.5 11 LEU B O 1
ATOM 1586 N N . ASP B 1 12 ? -0.748 -13.25 6.93 1 98.25 12 ASP B N 1
ATOM 1587 C CA . ASP B 1 12 ? -1.967 -12.992 7.688 1 98.25 12 ASP B CA 1
ATOM 1588 C C . ASP B 1 12 ? -2.006 -11.547 8.18 1 98.25 12 ASP B C 1
ATOM 1590 O O . ASP B 1 12 ? -3.057 -10.898 8.148 1 98.25 12 ASP B O 1
ATOM 1594 N N . VAL B 1 13 ? -0.916 -11.094 8.656 1 98.69 13 VAL B N 1
ATOM 1595 C CA . VAL B 1 13 ? -0.782 -9.711 9.109 1 98.69 13 VAL B CA 1
ATOM 1596 C C . VAL B 1 13 ? -1.148 -8.758 7.977 1 98.69 13 VAL B C 1
ATOM 1598 O O . VAL B 1 13 ? -1.976 -7.859 8.156 1 98.69 13 VAL B O 1
ATOM 1601 N N . LEU B 1 14 ? -0.581 -8.984 6.852 1 98.75 14 LEU B N 1
ATOM 1602 C CA . LEU B 1 14 ? -0.748 -8.07 5.723 1 98.75 14 LEU B CA 1
ATOM 1603 C C . LEU B 1 14 ? -2.152 -8.188 5.137 1 98.75 14 LEU B C 1
ATOM 1605 O O . LEU B 1 14 ? -2.721 -7.191 4.684 1 98.75 14 LEU B O 1
ATOM 1609 N N . ASP B 1 15 ? -2.688 -9.391 5.145 1 98.25 15 ASP B N 1
ATOM 1610 C CA . ASP B 1 15 ? -4.062 -9.562 4.684 1 98.25 15 ASP B CA 1
ATOM 1611 C C . ASP B 1 15 ? -5.043 -8.812 5.574 1 98.25 15 ASP B C 1
ATOM 1613 O O . ASP B 1 15 ? -6.016 -8.227 5.082 1 98.25 15 ASP B O 1
ATOM 1617 N N . SER B 1 16 ? -4.812 -8.883 6.867 1 98 16 SER B N 1
ATOM 1618 C CA . SER B 1 16 ? -5.645 -8.148 7.812 1 98 16 SER B CA 1
ATOM 1619 C C . SER B 1 16 ? -5.664 -6.656 7.484 1 98 16 SER B C 1
ATOM 1621 O O . SER B 1 16 ? -6.727 -6.031 7.48 1 98 16 SER B O 1
ATOM 1623 N N . LEU B 1 17 ? -4.547 -6.082 7.129 1 98.5 17 LEU B N 1
ATOM 1624 C CA . LEU B 1 17 ? -4.445 -4.66 6.816 1 98.5 17 LEU B CA 1
ATOM 1625 C C . LEU B 1 17 ? -5.168 -4.34 5.512 1 98.5 17 LEU B C 1
ATOM 1627 O O . LEU B 1 17 ? -5.758 -3.268 5.371 1 98.5 17 LEU B O 1
ATOM 1631 N N . LYS B 1 18 ? -5.062 -5.262 4.516 1 97.25 18 LYS B N 1
ATOM 1632 C CA . LYS B 1 18 ? -5.715 -5.07 3.225 1 97.25 18 LYS B CA 1
ATOM 1633 C C . LYS B 1 18 ? -7.227 -4.914 3.389 1 97.25 18 LYS B C 1
ATOM 1635 O O . LYS B 1 18 ? -7.875 -4.254 2.576 1 97.25 18 LYS B O 1
ATOM 1640 N N . HIS B 1 19 ? -7.762 -5.445 4.477 1 95.38 19 HIS B N 1
ATOM 1641 C CA . HIS B 1 19 ? -9.219 -5.5 4.605 1 95.38 19 HIS B CA 1
ATOM 1642 C C . HIS B 1 19 ? -9.695 -4.703 5.812 1 95.38 19 HIS B C 1
ATOM 1644 O O . HIS B 1 19 ? -10.898 -4.598 6.059 1 95.38 19 HIS B O 1
ATOM 1650 N N . LEU B 1 20 ? -8.781 -4.148 6.551 1 97.44 20 LEU B N 1
ATOM 1651 C CA . LEU B 1 20 ? -9.117 -3.303 7.688 1 97.44 20 LEU B CA 1
ATOM 1652 C C . LEU B 1 20 ? -9.469 -1.89 7.234 1 97.44 20 LEU B C 1
ATOM 1654 O O . LEU B 1 20 ? -8.578 -1.09 6.938 1 97.44 20 LEU B O 1
ATOM 1658 N N . LYS B 1 21 ? -10.773 -1.634 7.223 1 97.62 21 LYS B N 1
ATOM 1659 C CA . LYS B 1 21 ? -11.242 -0.307 6.828 1 97.62 21 LYS B CA 1
ATOM 1660 C C . LYS B 1 21 ? -10.836 0.745 7.859 1 97.62 21 LYS B C 1
ATOM 1662 O O . LYS B 1 21 ? -10.883 0.49 9.062 1 97.62 21 LYS B O 1
ATOM 1667 N N . ARG B 1 22 ? -10.453 1.911 7.469 1 97.81 22 ARG B N 1
ATOM 1668 C CA . ARG B 1 22 ? -10.102 2.984 8.391 1 97.81 22 ARG B CA 1
ATOM 1669 C C . ARG B 1 22 ? -11.32 3.441 9.188 1 97.81 22 ARG B C 1
ATOM 1671 O O . ARG B 1 22 ? -12.289 3.932 8.617 1 97.81 22 ARG B O 1
ATOM 1678 N N . THR B 1 23 ? -11.219 3.348 10.438 1 97 23 THR B N 1
ATOM 1679 C CA . THR B 1 23 ? -12.336 3.492 11.359 1 97 23 THR B CA 1
ATOM 1680 C C . THR B 1 23 ? -12.922 4.898 11.281 1 97 23 THR B C 1
ATOM 1682 O O . THR B 1 23 ? -14.141 5.07 11.359 1 97 23 THR B O 1
ATOM 1685 N N . GLY B 1 24 ? -12.086 5.898 11.133 1 96 24 GLY B N 1
ATOM 1686 C CA . GLY B 1 24 ? -12.578 7.266 11.023 1 96 24 GLY B CA 1
ATOM 1687 C C . GLY B 1 24 ? -13.586 7.449 9.906 1 96 24 GLY B C 1
ATOM 1688 O O . GLY B 1 24 ? -14.594 8.141 10.086 1 96 24 GLY B O 1
ATOM 1689 N N . TRP B 1 25 ? -13.375 6.855 8.75 1 97.69 25 TRP B N 1
ATOM 1690 C CA . TRP B 1 25 ? -14.281 6.953 7.609 1 97.69 25 TRP B CA 1
ATOM 1691 C C . TRP B 1 25 ? -15.555 6.152 7.848 1 97.69 25 TRP B C 1
ATOM 1693 O O . TRP B 1 25 ? -16.641 6.586 7.484 1 97.69 25 TRP B O 1
ATOM 1703 N N . VAL B 1 26 ? -15.336 4.961 8.445 1 97.38 26 VAL B N 1
ATOM 1704 C CA . VAL B 1 26 ? -16.484 4.109 8.766 1 97.38 26 VAL B CA 1
ATOM 1705 C C . VAL B 1 26 ? -17.438 4.863 9.672 1 97.38 26 VAL B C 1
ATOM 1707 O O . VAL B 1 26 ? -18.656 4.871 9.438 1 97.38 26 VAL B O 1
ATOM 1710 N N . ASN B 1 27 ? -16.891 5.492 10.656 1 96.44 27 ASN B N 1
ATOM 1711 C CA . ASN B 1 27 ? -17.703 6.227 11.625 1 96.44 27 ASN B CA 1
ATOM 1712 C C . ASN B 1 27 ? -18.453 7.383 10.977 1 96.44 27 ASN B C 1
ATOM 1714 O O . ASN B 1 27 ? -19.484 7.816 11.477 1 96.44 27 ASN B O 1
ATOM 1718 N N . CYS B 1 28 ? -17.969 7.887 9.867 1 97.12 28 CYS B N 1
ATOM 1719 C CA . CYS B 1 28 ? -18.594 9.016 9.172 1 97.12 28 CYS B CA 1
ATOM 1720 C C . CYS B 1 28 ? -19.547 8.523 8.094 1 97.12 28 CYS B C 1
ATOM 1722 O O . CYS B 1 28 ? -20.109 9.328 7.34 1 97.12 28 CYS B O 1
ATOM 1724 N N . GLY B 1 29 ? -19.641 7.203 7.957 1 97.44 29 GLY B N 1
ATOM 1725 C CA . GLY B 1 29 ? -20.594 6.633 7.016 1 97.44 29 GLY B CA 1
ATOM 1726 C C . GLY B 1 29 ? -20.109 6.66 5.582 1 97.44 29 GLY B C 1
ATOM 1727 O O . GLY B 1 29 ? -20.906 6.629 4.645 1 97.44 29 GLY B O 1
ATOM 1728 N N . VAL B 1 30 ? -18.828 6.781 5.348 1 97.5 30 VAL B N 1
ATOM 1729 C CA . VAL B 1 30 ? -18.281 6.762 4.004 1 97.5 30 VAL B CA 1
ATOM 1730 C C . VAL B 1 30 ? -18.5 5.391 3.369 1 97.5 30 VAL B C 1
ATOM 1732 O O . VAL B 1 30 ? -18.125 4.367 3.939 1 97.5 30 VAL B O 1
ATOM 1735 N N . PRO B 1 31 ? -19.094 5.348 2.205 1 96.19 31 PRO B N 1
ATOM 1736 C CA . PRO B 1 31 ? -19.266 4.055 1.537 1 96.19 31 PRO B CA 1
ATOM 1737 C C . PRO B 1 31 ? -17.938 3.471 1.038 1 96.19 31 PRO B C 1
ATOM 1739 O O . PRO B 1 31 ? -17.141 4.184 0.423 1 96.19 31 PRO B O 1
ATOM 1742 N N . GLU B 1 32 ? -17.688 2.182 1.318 1 93.69 32 GLU B N 1
ATOM 1743 C CA . GLU B 1 32 ? -16.5 1.457 0.859 1 93.69 32 GLU B CA 1
ATOM 1744 C C . GLU B 1 32 ? -15.234 2.273 1.084 1 93.69 32 GLU B C 1
ATOM 1746 O O . GLU B 1 32 ? -14.461 2.508 0.148 1 93.69 32 GLU B O 1
ATOM 1751 N N . PRO B 1 33 ? -15.016 2.668 2.303 1 97.19 33 PRO B N 1
ATOM 1752 C CA . PRO B 1 33 ? -13.852 3.512 2.588 1 97.19 33 PRO B CA 1
ATOM 1753 C C . PRO B 1 33 ? -12.531 2.783 2.371 1 97.19 33 PRO B C 1
ATOM 1755 O O . PRO B 1 33 ? -12.508 1.559 2.227 1 97.19 33 PRO B O 1
ATOM 1758 N N . GLU B 1 34 ? -11.461 3.547 2.303 1 97.75 34 GLU B N 1
ATOM 1759 C CA . GLU B 1 34 ? -10.125 2.982 2.146 1 97.75 34 GLU B CA 1
ATOM 1760 C C . GLU B 1 34 ? -9.75 2.111 3.344 1 97.75 34 GLU B C 1
ATOM 1762 O O . GLU B 1 34 ? -10.297 2.281 4.438 1 97.75 34 GLU B O 1
ATOM 1767 N N . THR B 1 35 ? -8.812 1.216 3.102 1 98.19 35 THR B N 1
ATOM 1768 C CA . THR B 1 35 ? -8.258 0.376 4.156 1 98.19 35 THR B CA 1
ATOM 1769 C C . THR B 1 35 ? -6.945 0.955 4.672 1 98.19 35 THR B C 1
ATOM 1771 O O . THR B 1 35 ? -6.398 1.893 4.086 1 98.19 35 THR B O 1
ATOM 1774 N N . VAL B 1 36 ? -6.512 0.397 5.754 1 98.56 36 VAL B N 1
ATOM 1775 C CA . VAL B 1 36 ? -5.242 0.814 6.344 1 98.56 36 VAL B CA 1
ATOM 1776 C C . VAL B 1 36 ? -4.105 0.564 5.352 1 98.56 36 VAL B C 1
ATOM 1778 O O . VAL B 1 36 ? -3.229 1.413 5.176 1 98.56 36 VAL B O 1
ATOM 1781 N N . ALA B 1 37 ? -4.125 -0.547 4.637 1 98.62 37 ALA B N 1
ATOM 1782 C CA . ALA B 1 37 ? -3.086 -0.879 3.664 1 98.62 37 ALA B CA 1
ATOM 1783 C C . ALA B 1 37 ? -3.033 0.156 2.545 1 98.62 37 ALA B C 1
ATOM 1785 O O . ALA B 1 37 ? -1.951 0.608 2.16 1 98.62 37 ALA B O 1
ATOM 1786 N N . CYS B 1 38 ? -4.164 0.571 1.999 1 98.06 38 CYS B N 1
ATOM 1787 C CA . CYS B 1 38 ? -4.188 1.503 0.877 1 98.06 38 CYS B CA 1
ATOM 1788 C C . CYS B 1 38 ? -3.695 2.881 1.301 1 98.06 38 CYS B C 1
ATOM 1790 O O . CYS B 1 38 ? -3.057 3.584 0.517 1 98.06 38 CYS B O 1
ATOM 1792 N N . HIS B 1 39 ? -4.066 3.225 2.557 1 98.5 39 HIS B N 1
ATOM 1793 C CA . HIS B 1 39 ? -3.539 4.457 3.131 1 98.5 39 HIS B CA 1
ATOM 1794 C C . HIS B 1 39 ? -2.016 4.434 3.182 1 98.5 39 HIS B C 1
ATOM 1796 O O . HIS B 1 39 ? -1.362 5.387 2.75 1 98.5 39 HIS B O 1
ATOM 1802 N N . MET B 1 40 ? -1.444 3.316 3.637 1 98.81 40 MET B N 1
ATOM 1803 C CA . MET B 1 40 ? 0.006 3.197 3.754 1 98.81 40 MET B CA 1
ATOM 1804 C C . MET B 1 40 ? 0.658 3.117 2.377 1 98.81 40 MET B C 1
ATOM 1806 O O . MET B 1 40 ? 1.772 3.605 2.184 1 98.81 40 MET B O 1
ATOM 1810 N N . TYR B 1 41 ? -0.046 2.553 1.427 1 98.94 41 TYR B N 1
ATOM 1811 C CA . TYR B 1 41 ? 0.446 2.533 0.054 1 98.94 41 TYR B CA 1
ATOM 1812 C C . TYR B 1 41 ? 0.615 3.947 -0.486 1 98.94 41 TYR B C 1
ATOM 1814 O O . TYR B 1 41 ? 1.684 4.301 -0.989 1 98.94 41 TYR B O 1
ATOM 1822 N N . ARG B 1 42 ? -0.444 4.738 -0.408 1 98.88 42 ARG B N 1
ATOM 1823 C CA . ARG B 1 42 ? -0.378 6.102 -0.923 1 98.88 42 ARG B CA 1
ATOM 1824 C C . ARG B 1 42 ? 0.726 6.895 -0.233 1 98.88 42 ARG B C 1
ATOM 1826 O O . ARG B 1 42 ? 1.453 7.652 -0.882 1 98.88 42 ARG B O 1
ATOM 1833 N N . MET B 1 43 ? 0.88 6.715 1.074 1 98.88 43 MET B N 1
ATOM 1834 C CA . MET B 1 43 ? 1.93 7.41 1.813 1 98.88 43 MET B CA 1
ATOM 1835 C C . MET B 1 43 ? 3.311 7.02 1.297 1 98.88 43 MET B C 1
ATOM 1837 O O . MET B 1 43 ? 4.184 7.875 1.144 1 98.88 43 MET B O 1
ATOM 1841 N N . A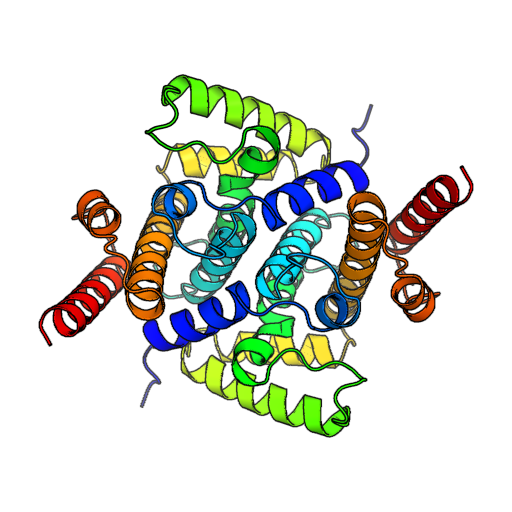LA B 1 44 ? 3.484 5.754 1.05 1 98.94 44 ALA B N 1
ATOM 1842 C CA . ALA B 1 44 ? 4.785 5.273 0.585 1 98.94 44 ALA B CA 1
ATOM 1843 C C . ALA B 1 44 ? 5.129 5.859 -0.781 1 98.94 44 ALA B C 1
ATOM 1845 O O . ALA B 1 44 ? 6.258 6.297 -1.009 1 98.94 44 ALA B O 1
ATOM 1846 N N . VAL B 1 45 ? 4.176 5.918 -1.681 1 98.88 45 VAL B N 1
ATOM 1847 C CA . VAL B 1 45 ? 4.41 6.449 -3.018 1 98.88 45 VAL B CA 1
ATOM 1848 C C . VAL B 1 45 ? 4.664 7.953 -2.938 1 98.88 45 VAL B C 1
ATOM 1850 O O . VAL B 1 45 ? 5.57 8.477 -3.592 1 98.88 45 VAL B O 1
ATOM 1853 N N . LEU B 1 46 ? 3.908 8.664 -2.135 1 98.75 46 LEU B N 1
ATOM 1854 C CA . LEU B 1 46 ? 4.148 10.086 -1.951 1 98.75 46 LEU B CA 1
ATOM 1855 C C . LEU B 1 46 ? 5.531 10.336 -1.363 1 98.75 46 LEU B C 1
ATOM 1857 O O . LEU B 1 46 ? 6.203 11.305 -1.73 1 98.75 46 LEU B O 1
ATOM 1861 N N . ALA B 1 47 ? 5.938 9.461 -0.424 1 98.88 47 ALA B N 1
ATOM 1862 C CA . ALA B 1 47 ? 7.285 9.578 0.131 1 98.88 47 ALA B CA 1
ATOM 1863 C C . ALA B 1 47 ? 8.344 9.492 -0.967 1 98.88 47 ALA B C 1
ATOM 1865 O O . ALA B 1 47 ? 9.328 10.234 -0.952 1 98.88 47 ALA B O 1
ATOM 1866 N N . MET B 1 48 ? 8.148 8.609 -1.94 1 98.69 48 MET B N 1
ATOM 1867 C CA . MET B 1 48 ? 9.078 8.484 -3.059 1 98.69 48 MET B CA 1
ATOM 1868 C C . MET B 1 48 ? 9.203 9.797 -3.82 1 98.69 48 MET B C 1
ATOM 1870 O O . MET B 1 48 ? 10.281 10.148 -4.293 1 98.69 48 MET B O 1
ATOM 1874 N N . THR B 1 49 ? 8.109 10.516 -3.926 1 98.31 49 THR B N 1
ATOM 1875 C CA . THR B 1 49 ? 8.109 11.75 -4.707 1 98.31 49 THR B CA 1
ATOM 1876 C C . THR B 1 49 ? 8.922 12.836 -4.004 1 98.31 49 THR B C 1
ATOM 1878 O O . THR B 1 49 ? 9.258 13.852 -4.605 1 98.31 49 THR B O 1
ATOM 1881 N N . LEU B 1 50 ? 9.273 12.664 -2.77 1 98.12 50 LEU B N 1
ATOM 1882 C CA . LEU B 1 50 ? 9.969 13.688 -1.998 1 98.12 50 LEU B CA 1
ATOM 1883 C C . LEU B 1 50 ? 11.477 13.602 -2.211 1 98.12 50 LEU B C 1
ATOM 1885 O O . LEU B 1 50 ? 12.234 14.414 -1.682 1 98.12 50 LEU B O 1
ATOM 1889 N N . GLU B 1 51 ? 11.883 12.57 -2.959 1 96.81 51 GLU B N 1
ATOM 1890 C CA . GLU B 1 51 ? 13.312 12.43 -3.24 1 96.81 51 GLU B CA 1
ATOM 1891 C C . GLU B 1 51 ? 13.883 13.703 -3.848 1 96.81 51 GLU B C 1
ATOM 1893 O O . GLU B 1 51 ? 13.383 14.188 -4.867 1 96.81 51 GLU B O 1
ATOM 1898 N N . GLY B 1 52 ? 14.875 14.32 -3.191 1 94.62 52 GLY B N 1
ATOM 1899 C CA . GLY B 1 52 ? 15.539 15.516 -3.682 1 94.62 52 GLY B CA 1
ATOM 1900 C C . GLY B 1 52 ? 14.781 16.797 -3.365 1 94.62 52 GLY B C 1
ATOM 1901 O O . GLY B 1 52 ? 15.211 17.891 -3.744 1 94.62 52 GLY B O 1
ATOM 1902 N N . GLN B 1 53 ? 13.695 16.656 -2.639 1 95 53 GLN B N 1
ATOM 1903 C CA . GLN B 1 53 ? 12.859 17.828 -2.404 1 95 53 GLN B CA 1
ATOM 1904 C C . GLN B 1 53 ? 13.094 18.406 -1.009 1 95 53 GLN B C 1
ATOM 1906 O O . GLN B 1 53 ? 12.812 19.578 -0.759 1 95 53 GLN B O 1
ATOM 1911 N N . ILE B 1 54 ? 13.5 17.578 -0.088 1 97.06 54 ILE B N 1
ATOM 1912 C CA . ILE B 1 54 ? 13.742 17.984 1.29 1 97.06 54 ILE B CA 1
ATOM 1913 C C . ILE B 1 54 ? 15.188 17.672 1.675 1 97.06 54 ILE B C 1
ATOM 1915 O O . ILE B 1 54 ? 15.586 16.5 1.718 1 97.06 54 ILE B O 1
ATOM 1919 N N . ASP B 1 55 ? 15.945 18.703 1.983 1 97.12 55 ASP B N 1
ATOM 1920 C CA . ASP B 1 55 ? 17.359 18.531 2.312 1 97.12 55 ASP B CA 1
ATOM 1921 C C . ASP B 1 55 ? 17.531 17.641 3.535 1 97.12 55 ASP B C 1
ATOM 1923 O O . ASP B 1 55 ? 16.891 17.844 4.562 1 97.12 55 ASP B O 1
ATOM 1927 N N . GLY B 1 56 ? 18.359 16.625 3.357 1 97.62 56 GLY B N 1
ATOM 1928 C CA . GLY B 1 56 ? 18.703 15.789 4.492 1 97.62 56 GLY B CA 1
ATOM 1929 C C . GLY B 1 56 ? 17.75 14.617 4.684 1 97.62 56 GLY B C 1
ATOM 1930 O O . GLY B 1 56 ? 18 13.742 5.512 1 97.62 56 GLY B O 1
ATOM 1931 N N . LEU B 1 57 ? 16.703 14.578 3.896 1 98.31 57 LEU B N 1
ATOM 1932 C CA . LEU B 1 57 ? 15.734 13.508 4.059 1 98.31 57 LEU B CA 1
ATOM 1933 C C . LEU B 1 57 ? 16.281 12.188 3.523 1 98.31 57 LEU B C 1
ATOM 1935 O O . LEU B 1 57 ? 16.781 12.125 2.396 1 98.31 57 LEU B O 1
ATOM 1939 N N . ASP B 1 58 ? 16.234 11.203 4.344 1 98.31 58 ASP B N 1
ATOM 1940 C CA . ASP B 1 58 ? 16.406 9.836 3.883 1 98.31 58 ASP B CA 1
ATOM 1941 C C . ASP B 1 58 ? 15.117 9.273 3.309 1 98.31 58 ASP B C 1
ATOM 1943 O O . ASP B 1 58 ? 14.297 8.711 4.043 1 98.31 58 ASP B O 1
ATOM 1947 N N . THR B 1 59 ? 1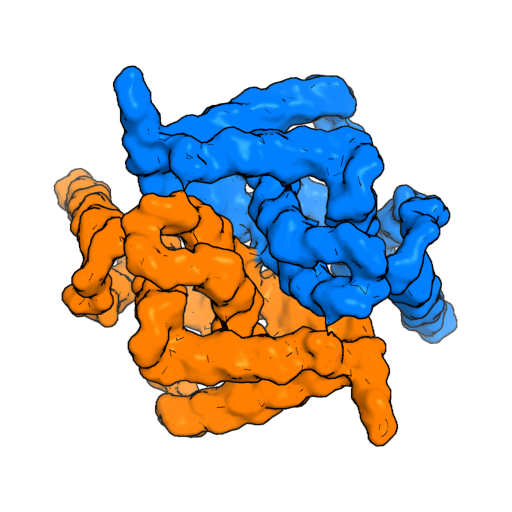4.977 9.352 2.023 1 98.38 59 THR B N 1
ATOM 1948 C CA . THR B 1 59 ? 13.719 9.016 1.357 1 98.38 59 THR B CA 1
ATOM 1949 C C . THR B 1 59 ? 13.43 7.523 1.484 1 98.38 59 THR B C 1
ATOM 1951 O O . THR B 1 59 ? 12.273 7.121 1.652 1 98.38 59 THR B O 1
ATOM 1954 N N . VAL B 1 60 ? 14.477 6.723 1.37 1 98.56 60 VAL B N 1
ATOM 1955 C CA . VAL B 1 60 ? 14.305 5.281 1.49 1 98.56 60 VAL B CA 1
ATOM 1956 C C . VAL B 1 60 ? 13.758 4.938 2.875 1 98.56 60 VAL B C 1
ATOM 1958 O O . VAL B 1 60 ? 12.828 4.141 3 1 98.56 60 VAL B O 1
ATOM 1961 N N . ARG B 1 61 ? 14.328 5.52 3.838 1 98.69 61 ARG B N 1
ATOM 1962 C CA . ARG B 1 61 ? 13.859 5.301 5.199 1 98.69 61 ARG B CA 1
ATOM 1963 C C . ARG B 1 61 ? 12.422 5.781 5.371 1 98.69 61 ARG B C 1
ATOM 1965 O O . ARG B 1 61 ? 11.625 5.133 6.047 1 98.69 61 ARG B O 1
ATOM 1972 N N . ALA B 1 62 ? 12.047 6.895 4.773 1 98.88 62 ALA B N 1
ATOM 1973 C CA . ALA B 1 62 ? 10.688 7.418 4.82 1 98.88 62 ALA B CA 1
ATOM 1974 C C . ALA B 1 62 ? 9.703 6.441 4.18 1 98.88 62 ALA B C 1
ATOM 1976 O O . ALA B 1 62 ? 8.609 6.223 4.699 1 98.88 62 ALA B O 1
ATOM 1977 N N . VAL B 1 63 ? 10.109 5.871 3.055 1 98.88 63 VAL B N 1
ATOM 1978 C CA . VAL B 1 63 ? 9.266 4.906 2.357 1 98.88 63 VAL B CA 1
ATOM 1979 C C . VAL B 1 63 ? 9.047 3.684 3.244 1 98.88 63 VAL B C 1
ATOM 1981 O O . VAL B 1 63 ? 7.906 3.252 3.439 1 98.88 63 VAL B O 1
ATOM 1984 N N . LYS B 1 64 ? 10.102 3.162 3.826 1 98.88 64 LYS B N 1
ATOM 1985 C CA . LYS B 1 64 ? 9.984 1.994 4.691 1 98.88 64 LYS B CA 1
ATOM 1986 C C . LYS B 1 64 ? 9.125 2.301 5.914 1 98.88 64 LYS B C 1
ATOM 1988 O O . LYS B 1 64 ? 8.281 1.49 6.309 1 98.88 64 LYS B O 1
ATOM 1993 N N . MET B 1 65 ? 9.328 3.467 6.48 1 98.88 65 MET B N 1
ATOM 1994 C CA . MET B 1 65 ? 8.547 3.875 7.645 1 98.88 65 MET B CA 1
ATOM 1995 C C . MET B 1 65 ? 7.066 3.98 7.301 1 98.88 65 MET B C 1
ATOM 1997 O O . MET B 1 65 ? 6.215 3.516 8.062 1 98.88 65 MET B O 1
ATOM 2001 N N . ALA B 1 66 ? 6.766 4.574 6.141 1 98.94 66 ALA B N 1
ATOM 2002 C CA . ALA B 1 66 ? 5.383 4.691 5.691 1 98.94 66 ALA B CA 1
ATOM 2003 C C . ALA B 1 66 ? 4.734 3.32 5.539 1 98.94 66 ALA B C 1
ATOM 2005 O O . ALA B 1 66 ? 3.545 3.154 5.824 1 98.94 66 ALA B O 1
ATOM 2006 N N . LEU B 1 67 ? 5.492 2.34 5.188 1 98.88 67 LEU B N 1
ATOM 2007 C CA . LEU B 1 67 ? 4.977 1.01 4.887 1 98.88 67 LEU B CA 1
ATOM 2008 C C . LEU B 1 67 ? 4.703 0.232 6.172 1 98.88 67 LEU B C 1
ATOM 2010 O O . LEU B 1 67 ? 3.953 -0.748 6.16 1 98.88 67 LEU B O 1
ATOM 2014 N N . VAL B 1 68 ? 5.27 0.692 7.34 1 98.81 68 VAL B N 1
ATOM 2015 C CA . VAL B 1 68 ? 5.133 -0.185 8.5 1 98.81 68 VAL B CA 1
ATOM 2016 C C . VAL B 1 68 ? 4.559 0.602 9.68 1 98.81 68 VAL B C 1
ATOM 2018 O O . VAL B 1 68 ? 4.305 0.036 10.742 1 98.81 68 VAL B O 1
ATOM 2021 N N . HIS B 1 69 ? 4.309 1.901 9.508 1 98.69 69 HIS B N 1
ATOM 2022 C CA . HIS B 1 69 ? 4.008 2.742 10.664 1 98.69 69 HIS B CA 1
ATOM 2023 C C . HIS B 1 69 ? 2.721 2.297 11.344 1 98.69 69 HIS B C 1
ATOM 2025 O O . HIS B 1 69 ? 2.604 2.381 12.57 1 98.69 69 HIS B O 1
ATOM 2031 N N . ASP B 1 70 ? 1.771 1.762 10.625 1 98.5 70 ASP B N 1
ATOM 2032 C CA . ASP B 1 70 ? 0.493 1.335 11.18 1 98.5 70 ASP B CA 1
ATOM 2033 C C . ASP B 1 70 ? 0.369 -0.187 11.172 1 98.5 70 ASP B C 1
ATOM 2035 O O . ASP B 1 70 ? -0.731 -0.727 11.305 1 98.5 70 ASP B O 1
ATOM 2039 N N . ILE B 1 71 ? 1.442 -0.951 10.977 1 98.75 71 ILE B N 1
ATOM 2040 C CA . ILE B 1 71 ? 1.395 -2.393 10.75 1 98.75 71 ILE B CA 1
ATOM 2041 C C . ILE B 1 71 ? 0.834 -3.086 11.992 1 98.75 71 ILE B C 1
ATOM 2043 O O . ILE B 1 71 ? 0.177 -4.125 11.883 1 98.75 71 ILE B O 1
ATOM 2047 N N . ALA B 1 72 ? 1.038 -2.521 13.156 1 98.56 72 ALA B N 1
ATOM 2048 C CA . ALA B 1 72 ? 0.539 -3.084 14.406 1 98.56 72 ALA B CA 1
ATOM 2049 C C . ALA B 1 72 ? -0.986 -3.137 14.414 1 98.56 72 ALA B C 1
ATOM 2051 O O . ALA B 1 72 ? -1.582 -3.924 15.148 1 98.56 72 ALA B O 1
ATOM 2052 N N . GLU B 1 73 ? -1.641 -2.32 13.586 1 98.5 73 GLU B N 1
ATOM 2053 C CA . GLU B 1 73 ? -3.1 -2.271 13.539 1 98.5 73 GLU B CA 1
ATOM 2054 C C . GLU B 1 73 ? -3.674 -3.568 12.969 1 98.5 73 GLU B C 1
ATOM 2056 O O . GLU B 1 73 ? -4.867 -3.838 13.117 1 98.5 73 GLU B O 1
ATOM 2061 N N . SER B 1 74 ? -2.857 -4.324 12.289 1 98.56 74 SER B N 1
ATOM 2062 C CA . SER B 1 74 ? -3.287 -5.633 11.805 1 98.56 74 SER B CA 1
ATOM 2063 C C . SER B 1 74 ? -3.725 -6.531 12.953 1 98.56 74 SER B C 1
ATOM 2065 O O . SER B 1 74 ? -4.523 -7.449 12.766 1 98.56 74 SER B O 1
ATOM 2067 N N . ILE B 1 75 ? -3.148 -6.316 14.102 1 97.94 75 ILE B N 1
ATOM 2068 C CA . ILE B 1 75 ? -3.41 -7.148 15.266 1 97.94 75 ILE B CA 1
ATOM 2069 C C . ILE B 1 75 ? -4.34 -6.41 16.234 1 97.94 75 ILE B C 1
ATOM 2071 O O . ILE B 1 75 ? -5.336 -6.969 16.703 1 97.94 75 ILE B O 1
ATOM 2075 N N . VAL B 1 76 ? -4.117 -5.062 16.453 1 96.94 76 VAL B N 1
ATOM 2076 C CA . VAL B 1 76 ? -4.797 -4.352 17.531 1 96.94 76 VAL B CA 1
ATOM 2077 C C . VAL B 1 76 ? -6.043 -3.658 16.984 1 96.94 76 VAL B C 1
ATOM 2079 O O . VAL B 1 76 ? -6.902 -3.219 17.75 1 96.94 76 VAL B O 1
ATOM 2082 N N . GLY B 1 77 ? -6.176 -3.578 15.648 1 95.75 77 GLY B N 1
ATOM 2083 C CA . GLY B 1 77 ? -7.242 -2.797 15.047 1 95.75 77 GLY B CA 1
ATOM 2084 C C . GLY B 1 77 ? -6.891 -1.331 14.883 1 95.75 77 GLY B C 1
ATOM 2085 O O . GLY B 1 77 ? -5.883 -0.864 15.422 1 95.75 77 GLY B O 1
ATOM 2086 N N . ASP B 1 78 ? -7.645 -0.676 14.062 1 95.5 78 ASP B N 1
ATOM 2087 C CA . ASP B 1 78 ? -7.461 0.755 13.844 1 95.5 78 ASP B CA 1
ATOM 2088 C C . ASP B 1 78 ? -8.188 1.573 14.906 1 95.5 78 ASP B C 1
ATOM 2090 O O . ASP B 1 78 ? -9.32 2.012 14.695 1 95.5 78 ASP B O 1
ATOM 2094 N N . ILE B 1 79 ? -7.508 1.863 15.898 1 91.19 79 ILE B N 1
ATOM 2095 C CA . ILE B 1 79 ? -8.07 2.535 17.062 1 91.19 79 ILE B CA 1
ATOM 2096 C C . ILE B 1 79 ? -8.031 4.047 16.859 1 91.19 79 ILE B C 1
ATOM 2098 O O . ILE B 1 79 ? -6.969 4.609 16.562 1 91.19 79 ILE B O 1
ATOM 2102 N N . THR B 1 80 ? -9.133 4.648 17.047 1 87.5 80 THR B N 1
ATOM 2103 C CA . THR B 1 80 ? -9.242 6.102 16.953 1 87.5 80 THR B CA 1
ATOM 2104 C C . THR B 1 80 ? -9.43 6.715 18.344 1 87.5 80 THR B C 1
ATOM 2106 O O . THR B 1 80 ? -9.617 5.992 19.328 1 87.5 80 THR B O 1
ATOM 2109 N N . PRO B 1 81 ? -9.367 8.023 18.422 1 81.75 81 PRO B N 1
ATOM 2110 C CA . PRO B 1 81 ? -9.57 8.68 19.719 1 81.75 81 PRO B CA 1
ATOM 2111 C C . PRO B 1 81 ? -10.969 8.43 20.281 1 81.75 81 PRO B C 1
ATOM 2113 O O . PRO B 1 81 ? -11.188 8.594 21.484 1 81.75 81 PRO B O 1
ATOM 2116 N N . HIS B 1 82 ? -11.844 7.969 19.562 1 83.38 82 HIS B N 1
ATOM 2117 C CA . HIS B 1 82 ? -13.234 7.812 19.984 1 83.38 82 HIS B CA 1
ATOM 2118 C C . HIS B 1 82 ? -13.516 6.395 20.453 1 83.38 82 HIS B C 1
ATOM 2120 O O . HIS B 1 82 ? -14.633 6.078 20.859 1 83.38 82 HIS B O 1
ATOM 2126 N N . CYS B 1 83 ? -12.523 5.551 20.547 1 84.44 83 CYS B N 1
ATOM 2127 C CA . CYS B 1 83 ? -12.711 4.148 20.891 1 84.44 83 CYS B CA 1
ATOM 2128 C C . CYS B 1 83 ? -12.555 3.936 22.391 1 84.44 83 CYS B C 1
ATOM 2130 O O . CYS B 1 83 ? -12.656 2.809 22.875 1 84.44 83 CYS B O 1
ATOM 2132 N N . GLY B 1 84 ? -12.25 5.008 23.156 1 85.5 84 GLY B N 1
ATOM 2133 C CA . GLY B 1 84 ? -12.195 4.918 24.594 1 85.5 84 GLY B CA 1
ATOM 2134 C C . GLY B 1 84 ? -10.898 4.32 25.109 1 85.5 84 GLY B C 1
ATOM 2135 O O . GLY B 1 84 ? -10.828 3.842 26.25 1 85.5 84 GLY B O 1
ATOM 2136 N N . ILE B 1 85 ? -9.945 4.156 24.312 1 87.94 85 ILE B N 1
ATOM 2137 C CA . ILE B 1 85 ? -8.617 3.67 24.688 1 87.94 85 ILE B CA 1
ATOM 2138 C C . ILE B 1 85 ? -7.66 4.848 24.828 1 87.94 85 ILE B C 1
ATOM 2140 O O . ILE B 1 85 ? -7.586 5.703 23.938 1 87.94 85 ILE B O 1
ATOM 2144 N N . SER B 1 86 ? -6.93 4.887 25.922 1 91.06 86 SER B N 1
ATOM 2145 C CA . SER B 1 86 ? -5.996 5.988 26.141 1 91.06 86 SER B CA 1
ATOM 2146 C C . SER B 1 86 ? -4.828 5.926 25.172 1 91.06 86 SER B C 1
ATOM 2148 O O . SER B 1 86 ? -4.539 4.867 24.609 1 91.06 86 SER B O 1
ATOM 2150 N N . ASN B 1 87 ? -4.148 7 25 1 90.38 87 ASN B N 1
ATOM 2151 C CA . ASN B 1 87 ? -2.975 7.051 24.141 1 90.38 87 ASN B CA 1
ATOM 2152 C C . ASN B 1 87 ? -1.888 6.09 24.609 1 90.38 87 ASN B C 1
ATOM 2154 O O . ASN B 1 87 ? -1.219 5.453 23.797 1 90.38 87 ASN B O 1
ATOM 2158 N N . GLN B 1 88 ? -1.711 6.043 25.891 1 92.88 88 GLN B N 1
ATOM 2159 C CA . GLN B 1 88 ? -0.7 5.156 26.453 1 92.88 88 GLN B CA 1
ATOM 2160 C C . GLN B 1 88 ? -1.07 3.691 26.234 1 92.88 88 GLN B C 1
ATOM 2162 O O . GLN B 1 88 ? -0.212 2.873 25.906 1 92.88 88 GLN B O 1
ATOM 2167 N N . ASP B 1 89 ? -2.328 3.377 26.484 1 93.94 89 ASP B N 1
ATOM 2168 C CA . ASP B 1 89 ? -2.785 2.01 26.266 1 93.94 89 ASP B CA 1
ATOM 2169 C C . ASP B 1 89 ? -2.643 1.611 24.797 1 93.94 89 ASP B C 1
ATOM 2171 O O . ASP B 1 89 ? -2.234 0.49 24.5 1 93.94 89 ASP B O 1
ATOM 2175 N N . LYS B 1 90 ? -3.021 2.545 23.969 1 93.44 90 LYS B N 1
ATOM 2176 C CA . LYS B 1 90 ? -2.848 2.295 22.547 1 93.44 90 LYS B CA 1
ATOM 2177 C C . LYS B 1 90 ? -1.384 2.023 22.203 1 93.44 90 LYS B C 1
ATOM 2179 O O . LYS B 1 90 ? -1.073 1.084 21.469 1 93.44 90 LYS B O 1
ATOM 2184 N N . PHE B 1 91 ? -0.521 2.865 22.688 1 95.12 91 PHE B N 1
ATOM 2185 C CA . PHE B 1 91 ? 0.911 2.719 22.453 1 95.12 91 PHE B CA 1
ATOM 2186 C C . PHE B 1 91 ? 1.398 1.354 22.922 1 95.12 91 PHE B C 1
ATOM 2188 O O . PHE B 1 91 ? 2.15 0.68 22.219 1 95.12 91 PHE B O 1
ATOM 2195 N N . ASP B 1 92 ? 0.997 0.926 24.062 1 96.62 92 ASP B N 1
ATOM 2196 C CA . ASP B 1 92 ? 1.426 -0.344 24.641 1 96.62 92 ASP B CA 1
ATOM 2197 C C . ASP B 1 92 ? 0.922 -1.522 23.812 1 96.62 92 ASP B C 1
ATOM 2199 O O . ASP B 1 92 ? 1.664 -2.475 23.562 1 96.62 92 ASP B O 1
ATOM 2203 N N . LEU B 1 93 ? -0.351 -1.456 23.438 1 96.56 93 LEU B N 1
ATOM 2204 C CA . LEU B 1 93 ? -0.931 -2.51 22.609 1 96.56 93 LEU B CA 1
ATOM 2205 C C . LEU B 1 93 ? -0.201 -2.621 21.266 1 96.56 93 LEU B C 1
ATOM 2207 O O . LEU B 1 93 ? 0.163 -3.719 20.844 1 96.56 93 LEU B O 1
ATOM 2211 N N . GLU B 1 94 ? 0.072 -1.475 20.656 1 97.69 94 GLU B N 1
ATOM 2212 C CA . GLU B 1 94 ? 0.752 -1.464 19.359 1 97.69 94 GLU B CA 1
ATOM 2213 C C . GLU B 1 94 ? 2.211 -1.891 19.5 1 97.69 94 GLU B C 1
ATOM 2215 O O . GLU B 1 94 ? 2.76 -2.543 18.609 1 97.69 94 GLU B O 1
ATOM 2220 N N . SER B 1 95 ? 2.807 -1.507 20.594 1 98 95 SER B N 1
ATOM 2221 C CA . SER B 1 95 ? 4.18 -1.922 20.875 1 98 95 SER B CA 1
ATOM 2222 C C . SER B 1 95 ? 4.289 -3.441 20.969 1 98 95 SER B C 1
ATOM 2224 O O . SER B 1 95 ? 5.191 -4.039 20.375 1 98 95 SER B O 1
ATOM 2226 N N . GLN B 1 96 ? 3.393 -4.035 21.641 1 98.31 96 GLN B N 1
ATOM 2227 C CA . GLN B 1 96 ? 3.385 -5.492 21.766 1 98.31 96 GLN B CA 1
ATOM 2228 C C . GLN B 1 96 ? 3.111 -6.148 20.406 1 98.31 96 GLN B C 1
ATOM 2230 O O . GLN B 1 96 ? 3.734 -7.156 20.062 1 98.31 96 GLN B O 1
ATOM 2235 N N . ALA B 1 97 ? 2.232 -5.57 19.703 1 98.56 97 ALA B N 1
ATOM 2236 C CA . ALA B 1 97 ? 1.844 -6.125 18.406 1 98.56 97 ALA B CA 1
ATOM 2237 C C . ALA B 1 97 ? 3.01 -6.09 17.422 1 98.56 97 ALA B C 1
ATOM 2239 O O . ALA B 1 97 ? 3.281 -7.078 16.734 1 98.56 97 ALA B O 1
ATOM 2240 N N . ILE B 1 98 ? 3.717 -4.957 17.359 1 98.56 98 ILE B N 1
ATOM 2241 C CA . ILE B 1 98 ? 4.797 -4.855 16.391 1 98.56 98 ILE B CA 1
ATOM 2242 C C . ILE B 1 98 ? 5.949 -5.77 16.797 1 98.56 98 ILE B C 1
ATOM 2244 O O . ILE B 1 98 ? 6.641 -6.328 15.938 1 98.56 98 ILE B O 1
ATOM 2248 N N . LYS B 1 99 ? 6.188 -5.934 18.078 1 98.44 99 LYS B N 1
ATOM 2249 C CA . LYS B 1 99 ? 7.203 -6.875 18.547 1 98.44 99 LYS B CA 1
ATOM 2250 C C . LYS B 1 99 ? 6.855 -8.305 18.141 1 98.44 99 LYS B C 1
ATOM 2252 O O . LYS B 1 99 ? 7.73 -9.07 17.75 1 98.44 99 LYS B O 1
ATOM 2257 N N . ARG B 1 100 ? 5.629 -8.625 18.266 1 98.5 100 ARG B N 1
ATOM 2258 C CA . ARG B 1 100 ? 5.18 -9.945 17.812 1 98.5 100 ARG B CA 1
ATOM 2259 C C . ARG B 1 100 ? 5.375 -10.102 16.312 1 98.5 100 ARG B C 1
ATOM 2261 O O . ARG B 1 100 ? 5.91 -11.117 15.859 1 98.5 100 ARG B O 1
ATOM 2268 N N . ILE B 1 101 ? 4.977 -9.125 15.555 1 98.75 101 ILE B N 1
ATOM 2269 C CA . ILE B 1 101 ? 5.109 -9.164 14.102 1 98.75 101 ILE B CA 1
ATOM 2270 C C . ILE B 1 101 ? 6.578 -9.305 13.719 1 98.75 101 ILE B C 1
ATOM 2272 O O . ILE B 1 101 ? 6.918 -10.047 12.797 1 98.75 101 ILE B O 1
ATOM 2276 N N . ALA B 1 102 ? 7.395 -8.625 14.461 1 98.38 102 ALA B N 1
ATOM 2277 C CA . ALA B 1 102 ? 8.836 -8.656 14.195 1 98.38 102 ALA B CA 1
ATOM 2278 C C . ALA B 1 102 ? 9.383 -10.078 14.312 1 98.38 102 ALA B C 1
ATOM 2280 O O . ALA B 1 102 ? 10.328 -10.438 13.609 1 98.38 102 ALA B O 1
ATOM 2281 N N . THR B 1 103 ? 8.781 -10.875 15.164 1 98.19 103 THR B N 1
ATOM 2282 C CA . THR B 1 103 ? 9.242 -12.25 15.328 1 98.19 103 THR B CA 1
ATOM 2283 C C . THR B 1 103 ? 8.953 -13.07 14.086 1 98.19 103 THR B C 1
ATOM 2285 O O . THR B 1 103 ? 9.586 -14.109 13.852 1 98.19 103 THR B O 1
ATOM 2288 N N . TYR B 1 104 ? 7.984 -12.688 13.273 1 98.12 104 TYR B N 1
ATOM 2289 C CA . TYR B 1 104 ? 7.656 -13.414 12.055 1 98.12 104 TYR B CA 1
ATOM 2290 C C . TYR B 1 104 ? 8.695 -13.172 10.977 1 98.12 104 TYR B C 1
ATOM 2292 O O . TYR B 1 104 ? 8.812 -13.945 10.023 1 98.12 104 TYR B O 1
ATOM 2300 N N . VAL B 1 105 ? 9.414 -12.031 11.086 1 97.88 105 VAL B N 1
ATOM 2301 C CA . VAL B 1 105 ? 10.398 -11.617 10.086 1 97.88 105 VAL B CA 1
ATOM 2302 C C . VAL B 1 105 ? 11.711 -11.25 10.773 1 97.88 105 VAL B C 1
ATOM 2304 O O . VAL B 1 105 ? 12.164 -10.102 10.68 1 97.88 105 VAL B O 1
ATOM 2307 N N . PRO B 1 106 ? 12.43 -12.203 11.312 1 96.31 106 PRO B N 1
ATOM 2308 C CA . PRO B 1 106 ? 13.57 -11.922 12.18 1 96.31 106 PRO B CA 1
ATOM 2309 C C . PRO B 1 106 ? 14.688 -11.172 11.461 1 96.31 106 PRO B C 1
ATOM 2311 O O . PRO B 1 106 ? 15.484 -10.477 12.102 1 96.31 106 PRO B O 1
ATOM 2314 N N . ASN B 1 107 ? 14.828 -11.305 10.203 1 95.12 107 ASN B N 1
ATOM 2315 C CA . ASN B 1 107 ? 15.898 -10.641 9.453 1 95.12 107 ASN B CA 1
ATOM 2316 C C . ASN B 1 107 ? 15.695 -9.133 9.398 1 95.12 107 ASN B C 1
ATOM 2318 O O . ASN B 1 107 ? 16.656 -8.375 9.281 1 95.12 107 ASN B O 1
ATOM 2322 N N . VAL B 1 108 ? 14.406 -8.68 9.469 1 97.5 108 VAL B N 1
ATOM 2323 C CA . VAL B 1 108 ? 14.148 -7.254 9.312 1 97.5 108 VAL B CA 1
ATOM 2324 C C . VAL B 1 108 ? 13.305 -6.754 10.484 1 97.5 108 VAL B C 1
ATOM 2326 O O . VAL B 1 108 ? 13.008 -5.559 10.586 1 97.5 108 VAL B O 1
ATOM 2329 N N . GLY B 1 109 ? 12.922 -7.648 11.344 1 98.06 109 GLY B N 1
ATOM 2330 C CA . GLY B 1 109 ? 12 -7.34 12.43 1 98.06 109 GLY B CA 1
ATOM 2331 C C . GLY B 1 109 ? 12.484 -6.199 13.305 1 98.06 109 GLY B C 1
ATOM 2332 O O . GLY B 1 109 ? 11.703 -5.309 13.656 1 98.06 109 GLY B O 1
ATOM 2333 N N . GLU B 1 110 ? 13.711 -6.211 13.664 1 98.12 110 GLU B N 1
ATOM 2334 C CA . GLU B 1 110 ? 14.273 -5.16 14.508 1 98.12 110 GLU B CA 1
ATOM 2335 C C . GLU B 1 110 ? 14.195 -3.801 13.82 1 98.12 110 GLU B C 1
ATOM 2337 O O . GLU B 1 110 ? 13.891 -2.793 14.461 1 98.12 110 GLU B O 1
ATOM 2342 N N . GLU B 1 111 ? 14.508 -3.766 12.602 1 98.31 111 GLU B N 1
ATOM 2343 C CA . GLU B 1 111 ? 14.391 -2.52 11.852 1 98.31 111 GLU B CA 1
ATOM 2344 C C . GLU B 1 111 ? 12.961 -1.996 11.867 1 98.31 111 GLU B C 1
ATOM 2346 O O . GLU B 1 111 ? 12.734 -0.789 11.977 1 98.31 111 GLU B O 1
ATOM 2351 N N . TRP B 1 112 ? 11.961 -2.887 11.68 1 98.69 112 TRP B N 1
ATOM 2352 C CA . TRP B 1 112 ? 10.562 -2.477 11.664 1 98.69 112 TRP B CA 1
ATOM 2353 C C . TRP B 1 112 ? 10.164 -1.867 13.008 1 98.69 112 TRP B C 1
ATOM 2355 O O . TRP B 1 112 ? 9.453 -0.859 13.047 1 98.69 112 TRP B O 1
ATOM 2365 N N . ILE B 1 113 ? 10.641 -2.51 14.062 1 98.69 113 ILE B N 1
ATOM 2366 C CA . ILE B 1 113 ? 10.375 -1.971 15.391 1 98.69 113 ILE B CA 1
ATOM 2367 C C . ILE B 1 113 ? 10.977 -0.574 15.508 1 98.69 113 ILE B C 1
ATOM 2369 O O . ILE B 1 113 ? 10.328 0.349 16.016 1 98.69 113 ILE B O 1
ATOM 2373 N N . MET B 1 114 ? 12.172 -0.396 15.062 1 98.62 114 MET B N 1
ATOM 2374 C CA . MET B 1 114 ? 12.859 0.891 15.125 1 98.62 114 MET B CA 1
ATOM 2375 C C . MET B 1 114 ? 12.125 1.942 14.297 1 98.62 114 MET B C 1
ATOM 2377 O O . MET B 1 114 ? 11.984 3.088 14.734 1 98.62 114 MET B O 1
ATOM 2381 N N . LEU B 1 115 ? 11.703 1.575 13.117 1 98.75 115 LEU B N 1
ATOM 2382 C CA . LEU B 1 115 ? 10.945 2.484 12.258 1 98.75 115 LEU B CA 1
ATOM 2383 C C . LEU B 1 115 ? 9.648 2.918 12.945 1 98.75 115 LEU B C 1
ATOM 2385 O O . LEU B 1 115 ? 9.32 4.105 12.953 1 98.75 115 LEU B O 1
ATOM 2389 N N . TRP B 1 116 ? 8.953 1.956 13.508 1 98.69 116 TRP B N 1
ATOM 2390 C CA . TRP B 1 116 ? 7.691 2.238 14.188 1 98.69 116 TRP B CA 1
ATOM 2391 C C . TRP B 1 116 ? 7.914 3.17 15.375 1 98.69 116 TRP B C 1
ATOM 2393 O O . TRP B 1 116 ? 7.176 4.141 15.555 1 98.69 116 TRP B O 1
ATOM 2403 N N . ARG B 1 117 ? 8.922 2.879 16.156 1 98.19 117 ARG B N 1
ATOM 2404 C CA . ARG B 1 117 ? 9.234 3.701 17.328 1 98.19 117 ARG B CA 1
ATOM 2405 C C . ARG B 1 117 ? 9.617 5.117 16.906 1 98.19 117 ARG B C 1
ATOM 2407 O O . ARG B 1 117 ? 9.188 6.09 17.531 1 98.19 117 ARG B O 1
ATOM 2414 N N . GLU B 1 118 ? 10.492 5.215 15.969 1 98.56 118 GLU B N 1
ATOM 2415 C CA . GLU B 1 118 ? 10.898 6.516 15.445 1 98.56 118 GLU B CA 1
ATOM 2416 C C . GLU B 1 118 ? 9.695 7.332 14.992 1 98.56 118 GLU B C 1
ATOM 2418 O O . GLU B 1 118 ? 9.617 8.531 15.258 1 98.56 118 GLU B O 1
ATOM 2423 N N . TYR B 1 119 ? 8.742 6.699 14.336 1 98.62 119 TYR B N 1
ATOM 2424 C CA . TYR B 1 119 ? 7.516 7.359 13.891 1 98.62 119 TYR B CA 1
ATOM 2425 C C . TYR B 1 119 ? 6.723 7.883 15.078 1 98.62 119 TYR B C 1
ATOM 2427 O O . TYR B 1 119 ? 6.27 9.031 15.078 1 98.62 119 TYR B O 1
ATOM 2435 N N . GLU B 1 120 ? 6.551 6.992 16.047 1 97.12 120 GLU B N 1
ATOM 2436 C CA . GLU B 1 120 ? 5.758 7.34 17.219 1 97.12 120 GLU B CA 1
ATOM 2437 C C . GLU B 1 120 ? 6.387 8.5 17.984 1 97.12 120 GLU B C 1
ATOM 2439 O O . GLU B 1 120 ? 5.68 9.359 18.516 1 97.12 120 GLU B O 1
ATOM 2444 N N . GLU B 1 121 ? 7.672 8.492 18.016 1 95.69 121 GLU B N 1
ATOM 2445 C CA . GLU B 1 121 ? 8.398 9.523 18.75 1 95.69 121 GLU B CA 1
ATOM 2446 C C . GLU B 1 121 ? 8.359 10.852 18 1 95.69 121 GLU B C 1
ATOM 2448 O O . GLU B 1 121 ? 8.422 11.922 18.609 1 95.69 121 GLU B O 1
ATOM 2453 N N . ALA B 1 122 ? 8.391 10.828 16.641 1 94.94 122 ALA B N 1
ATOM 2454 C CA . ALA B 1 122 ? 8.266 11.992 15.773 1 94.94 122 ALA B CA 1
ATOM 2455 C C . ALA B 1 122 ? 9.391 12.992 16.031 1 94.94 122 ALA B C 1
ATOM 2457 O O . ALA B 1 122 ? 9.18 14.203 15.969 1 94.94 122 ALA B O 1
ATOM 2458 N N . ALA B 1 123 ? 10.586 12.539 16.312 1 94 123 ALA B N 1
ATOM 2459 C CA . ALA B 1 123 ? 11.688 13.43 16.656 1 94 123 ALA B CA 1
ATOM 2460 C C . ALA B 1 123 ? 12.625 13.641 15.469 1 94 123 ALA B C 1
ATOM 2462 O O . ALA B 1 123 ? 13.141 14.742 15.266 1 94 123 ALA B O 1
ATOM 2463 N N . SER B 1 124 ? 12.891 12.648 14.617 1 98.06 124 SER B N 1
ATOM 2464 C CA . SER B 1 124 ? 13.789 12.75 13.469 1 98.06 124 SER B CA 1
ATOM 2465 C C . SER B 1 124 ? 13.109 13.453 12.305 1 98.06 124 SER B C 1
ATOM 2467 O O . SER B 1 124 ? 11.883 13.523 12.242 1 98.06 124 SER B O 1
ATOM 2469 N N . LEU B 1 125 ? 13.891 14.031 11.43 1 98.38 125 LEU B N 1
ATOM 2470 C CA . LEU B 1 125 ? 13.367 14.641 10.219 1 98.38 125 LEU B CA 1
ATOM 2471 C C . LEU B 1 125 ? 12.492 13.656 9.453 1 98.38 125 LEU B C 1
ATOM 2473 O O . LEU B 1 125 ? 11.398 14.008 9 1 98.38 125 LEU B O 1
ATOM 2477 N N . THR B 1 126 ? 12.984 12.43 9.312 1 98.69 126 THR B N 1
ATOM 2478 C CA . THR B 1 126 ? 12.242 11.398 8.594 1 98.69 126 THR B CA 1
ATOM 2479 C C . THR B 1 126 ? 10.875 11.172 9.234 1 98.69 126 THR B C 1
ATOM 2481 O O . THR B 1 126 ? 9.852 11.133 8.547 1 98.69 126 THR B O 1
ATOM 2484 N N . ALA B 1 127 ? 10.836 11.023 10.516 1 98.69 127 ALA B N 1
ATOM 2485 C CA . ALA B 1 127 ? 9.586 10.773 11.227 1 98.69 127 ALA B CA 1
ATOM 2486 C C . ALA B 1 127 ? 8.625 11.953 11.055 1 98.69 127 ALA B C 1
ATOM 2488 O O . ALA B 1 127 ? 7.422 11.75 10.859 1 98.69 127 ALA B O 1
ATOM 2489 N N . ARG B 1 128 ? 9.141 13.125 11.148 1 98.5 128 ARG B N 1
ATOM 2490 C CA . ARG B 1 128 ? 8.297 14.312 10.984 1 98.5 128 ARG B CA 1
ATOM 2491 C C . ARG B 1 128 ? 7.707 14.367 9.578 1 98.5 128 ARG B C 1
ATOM 2493 O O . ARG B 1 128 ? 6.535 14.711 9.406 1 98.5 128 ARG B O 1
ATOM 2500 N N . VAL B 1 129 ? 8.492 14.078 8.609 1 98.75 129 VAL B N 1
ATOM 2501 C CA . VAL B 1 129 ? 8.039 14.062 7.227 1 98.75 129 VAL B CA 1
ATOM 2502 C C . VAL B 1 129 ? 6.926 13.031 7.059 1 98.75 129 VAL B C 1
ATOM 2504 O O . VAL B 1 129 ? 5.887 13.328 6.461 1 98.75 129 VAL B O 1
ATOM 2507 N N . VAL B 1 130 ? 7.125 11.844 7.609 1 98.88 130 VAL B N 1
ATOM 2508 C CA . VAL B 1 130 ? 6.133 10.789 7.449 1 98.88 130 VAL B CA 1
ATOM 2509 C C . VAL B 1 130 ? 4.863 11.148 8.219 1 98.88 130 VAL B C 1
ATOM 2511 O O . VAL B 1 130 ? 3.754 10.844 7.773 1 98.88 130 VAL B O 1
ATOM 2514 N N . LYS B 1 131 ? 4.961 11.828 9.328 1 98.62 131 LYS B N 1
ATOM 2515 C CA . LYS B 1 131 ? 3.791 12.32 10.047 1 98.62 131 LYS B CA 1
ATOM 2516 C C . LYS B 1 131 ? 3.018 13.344 9.219 1 98.62 131 LYS B C 1
ATOM 2518 O O . LYS B 1 131 ? 1.785 13.336 9.211 1 98.62 131 LYS B O 1
ATOM 2523 N N . HIS B 1 132 ? 3.76 14.258 8.586 1 98.69 132 HIS B N 1
ATOM 2524 C CA . HIS B 1 132 ? 3.115 15.203 7.684 1 98.69 132 HIS B CA 1
ATOM 2525 C C . HIS B 1 132 ? 2.4 14.484 6.547 1 98.69 132 HIS B C 1
ATOM 2527 O O . HIS B 1 132 ? 1.279 14.852 6.184 1 98.69 132 HIS B O 1
ATOM 2533 N N . LEU B 1 133 ? 3.043 13.477 5.98 1 98.75 133 LEU B N 1
ATOM 2534 C CA . LEU B 1 133 ? 2.424 12.688 4.926 1 98.75 133 LEU B CA 1
ATOM 2535 C C . LEU B 1 133 ? 1.143 12.023 5.422 1 98.75 133 LEU B C 1
ATOM 2537 O O . LEU B 1 133 ? 0.141 11.984 4.703 1 98.75 133 LEU B O 1
ATOM 2541 N N . ASP B 1 134 ? 1.2 11.477 6.605 1 98.69 134 ASP B N 1
ATOM 2542 C CA . ASP B 1 134 ? 0.059 10.797 7.211 1 98.69 134 ASP B CA 1
ATOM 2543 C C . ASP B 1 134 ? -1.142 11.734 7.32 1 98.69 134 ASP B C 1
ATOM 2545 O O . ASP B 1 134 ? -2.252 11.383 6.918 1 98.69 134 ASP B O 1
ATOM 2549 N N . LYS B 1 135 ? -0.945 12.898 7.801 1 98.5 135 LYS B N 1
ATOM 2550 C CA . LYS B 1 135 ? -2.008 13.883 7.969 1 98.5 135 LYS B CA 1
ATOM 2551 C C . LYS B 1 135 ? -2.475 14.422 6.617 1 98.5 135 LYS B C 1
ATOM 2553 O O . LYS B 1 135 ? -3.668 14.664 6.422 1 98.5 135 LYS B O 1
ATOM 2558 N N . PHE B 1 136 ? -1.519 14.633 5.75 1 98.75 136 PHE B N 1
ATOM 2559 C CA . PHE B 1 136 ? -1.883 15.148 4.434 1 98.75 136 PHE B CA 1
ATOM 2560 C C . PHE B 1 136 ? -2.717 14.125 3.67 1 98.75 136 PHE B C 1
ATOM 2562 O O . PHE B 1 136 ? -3.693 14.484 3.008 1 98.75 136 PHE B O 1
ATOM 2569 N N . ASP B 1 137 ? -2.305 12.859 3.725 1 98.62 137 ASP B N 1
ATOM 2570 C CA . ASP B 1 137 ? -3.109 11.805 3.113 1 98.62 137 ASP B CA 1
ATOM 2571 C C . ASP B 1 137 ? -4.547 11.844 3.631 1 98.62 137 ASP B C 1
ATOM 2573 O O . ASP B 1 137 ? -5.492 11.672 2.861 1 98.62 137 ASP B O 1
ATOM 2577 N N . MET B 1 138 ? -4.66 12.047 4.898 1 98.31 138 MET B N 1
ATOM 2578 C CA . MET B 1 138 ? -5.969 12.062 5.547 1 98.31 138 MET B CA 1
ATOM 2579 C C . MET B 1 138 ? -6.844 13.172 4.977 1 98.31 138 MET B C 1
ATOM 2581 O O . MET B 1 138 ? -7.984 12.922 4.574 1 98.31 138 MET B O 1
ATOM 2585 N N . ILE B 1 139 ? -6.387 14.336 4.844 1 98.62 139 ILE B N 1
ATOM 2586 C CA . ILE B 1 139 ? -7.238 15.438 4.41 1 98.62 139 ILE B CA 1
ATOM 2587 C C . ILE B 1 139 ? -7.43 15.375 2.898 1 98.62 139 ILE B C 1
ATOM 2589 O O . ILE B 1 139 ? -8.484 15.75 2.385 1 98.62 139 ILE B O 1
ATOM 2593 N N . ALA B 1 140 ? -6.395 14.922 2.172 1 98.69 140 ALA B N 1
ATOM 2594 C CA . ALA B 1 140 ? -6.586 14.695 0.741 1 98.69 140 ALA B CA 1
ATOM 2595 C C . ALA B 1 140 ? -7.715 13.703 0.489 1 98.69 140 ALA B C 1
ATOM 2597 O O . ALA B 1 140 ? -8.555 13.914 -0.389 1 98.69 140 ALA B O 1
ATOM 2598 N N . GLN B 1 141 ? -7.707 12.633 1.273 1 98.56 141 GLN B N 1
ATOM 2599 C CA . GLN B 1 141 ? -8.75 11.625 1.138 1 98.56 141 GLN B CA 1
ATOM 2600 C C . GLN B 1 141 ? -10.109 12.172 1.569 1 98.56 141 GLN B C 1
ATOM 2602 O O . GLN B 1 141 ? -11.133 11.844 0.966 1 98.56 141 GLN B O 1
ATOM 2607 N N . ALA B 1 142 ? -10.102 12.953 2.639 1 98.56 142 ALA B N 1
ATOM 2608 C CA . ALA B 1 142 ? -11.344 13.586 3.084 1 98.56 142 ALA B CA 1
ATOM 2609 C C . ALA B 1 142 ? -11.953 14.438 1.976 1 98.56 142 ALA B C 1
ATOM 2611 O O . ALA B 1 142 ? -13.148 14.352 1.705 1 98.56 142 ALA B O 1
ATOM 2612 N N . GLU B 1 143 ? -11.141 15.242 1.355 1 98.5 143 GLU B N 1
ATOM 2613 C CA . GLU B 1 143 ? -11.625 16.078 0.258 1 98.5 143 GLU B CA 1
ATOM 2614 C C . GLU B 1 143 ? -12.211 15.227 -0.863 1 98.5 143 GLU B C 1
ATOM 2616 O O . GLU B 1 143 ? -13.258 15.57 -1.42 1 98.5 143 GLU B O 1
ATOM 2621 N N . LYS B 1 144 ? -11.555 14.172 -1.192 1 98 144 LYS B N 1
ATOM 2622 C CA . LYS B 1 144 ? -12.039 13.281 -2.24 1 98 144 LYS B CA 1
ATOM 2623 C C . LYS B 1 144 ? -13.375 12.656 -1.855 1 98 144 LYS B C 1
ATOM 2625 O O . LYS B 1 144 ? -14.281 12.555 -2.688 1 98 144 LYS B O 1
ATOM 2630 N N . TYR B 1 145 ? -13.508 12.195 -0.633 1 98.12 145 TYR B N 1
ATOM 2631 C CA . TYR B 1 145 ? -14.75 11.594 -0.158 1 98.12 145 TYR B CA 1
ATOM 2632 C C . TYR B 1 145 ? -15.883 12.617 -0.155 1 98.12 145 TYR B C 1
ATOM 2634 O O . TYR B 1 145 ? -17.016 12.289 -0.491 1 98.12 145 TYR B O 1
ATOM 2642 N N . GLU B 1 146 ? -15.555 13.836 0.274 1 98.25 146 GLU B N 1
ATOM 2643 C CA . GLU B 1 146 ? -16.578 14.867 0.207 1 98.25 146 GLU B CA 1
ATOM 2644 C C . GLU B 1 146 ? -17.062 15.078 -1.226 1 98.25 146 GLU B C 1
ATOM 2646 O O . GLU B 1 146 ? -18.266 15.188 -1.471 1 98.25 146 GLU B O 1
ATOM 2651 N N . GLN B 1 147 ? -16.188 15.141 -2.104 1 96.56 147 GLN B N 1
ATOM 2652 C CA . GLN B 1 147 ? -16.5 15.336 -3.514 1 96.56 147 GLN B CA 1
ATOM 2653 C C . GLN B 1 147 ? -17.328 14.18 -4.062 1 96.56 147 GLN B C 1
ATOM 2655 O O . GLN B 1 147 ? -18.281 14.391 -4.816 1 96.56 147 GLN B O 1
ATOM 2660 N N . THR B 1 148 ? -17.031 12.992 -3.666 1 95.75 148 THR B N 1
ATOM 2661 C CA . THR B 1 148 ? -17.594 11.797 -4.289 1 95.75 148 THR B CA 1
ATOM 2662 C C . THR B 1 148 ? -18.906 11.414 -3.619 1 95.75 148 THR B C 1
ATOM 2664 O O . THR B 1 148 ? -19.828 10.922 -4.281 1 95.75 148 THR B O 1
ATOM 2667 N N . HIS B 1 149 ? -18.984 11.625 -2.328 1 96.81 149 HIS B N 1
ATOM 2668 C CA . HIS B 1 149 ? -20.125 11.062 -1.605 1 96.81 149 HIS B CA 1
ATOM 2669 C C . HIS B 1 149 ? -21 12.156 -1.011 1 96.81 149 HIS B C 1
ATOM 2671 O O . HIS B 1 149 ? -22.062 11.883 -0.47 1 96.81 149 HIS B O 1
ATOM 2677 N N . GLY B 1 150 ? -20.531 13.383 -1.053 1 95.94 150 GLY B N 1
ATOM 2678 C CA . GLY B 1 150 ? -21.312 14.492 -0.518 1 95.94 150 GLY B CA 1
ATOM 2679 C C . GLY B 1 150 ? -21.422 14.469 0.995 1 95.94 150 GLY B C 1
ATOM 2680 O O . GLY B 1 150 ? -22.422 14.914 1.558 1 95.94 150 GLY B O 1
ATOM 2681 N N . ILE B 1 151 ? -20.453 13.867 1.609 1 96.75 151 ILE B N 1
ATOM 2682 C CA . ILE B 1 151 ? -20.406 13.781 3.064 1 96.75 151 ILE B CA 1
ATOM 2683 C C . ILE B 1 151 ? -19.578 14.938 3.619 1 96.75 151 ILE B C 1
ATOM 2685 O O . ILE B 1 151 ? -18.531 15.289 3.051 1 96.75 151 ILE B O 1
ATOM 2689 N N . ASN B 1 152 ? -20.047 15.523 4.688 1 97.5 152 ASN B N 1
ATOM 2690 C CA . ASN B 1 152 ? -19.281 16.578 5.344 1 97.5 152 ASN B CA 1
ATOM 2691 C C . ASN B 1 152 ? -18.219 15.992 6.281 1 97.5 152 ASN B C 1
ATOM 2693 O O . ASN B 1 152 ? -18.547 15.336 7.27 1 97.5 152 ASN B O 1
ATOM 2697 N N . LEU B 1 153 ? -17.016 16.281 5.957 1 98.12 153 LEU B N 1
ATOM 2698 C CA . LEU B 1 153 ? -15.898 15.742 6.73 1 98.12 153 LEU B CA 1
ATOM 2699 C C . LEU B 1 153 ? -15.047 16.859 7.316 1 98.12 153 LEU B C 1
ATOM 2701 O O . LEU B 1 153 ? -13.82 16.75 7.371 1 98.12 153 LEU B O 1
ATOM 2705 N N . GLN B 1 154 ? -15.617 17.922 7.77 1 98 154 GLN B N 1
ATOM 2706 C CA . GLN B 1 154 ? -14.977 19.109 8.305 1 98 154 GLN B CA 1
ATOM 2707 C C . GLN B 1 154 ? -14.094 18.781 9.5 1 98 154 GLN B C 1
ATOM 2709 O O . GLN B 1 154 ? -13.055 19.406 9.711 1 98 154 GLN B O 1
ATOM 2714 N N . GLN B 1 155 ? -14.445 17.844 10.227 1 97.5 155 GLN B N 1
ATOM 2715 C CA . GLN B 1 155 ? -13.727 17.516 11.445 1 97.5 155 GLN B CA 1
ATOM 2716 C C . GLN B 1 155 ? -12.273 17.141 11.141 1 97.5 155 GLN B C 1
ATOM 2718 O O . GLN B 1 155 ? -11.383 17.391 11.953 1 97.5 155 GLN B O 1
ATOM 2723 N N . PHE B 1 156 ? -11.977 16.484 10.016 1 98 156 PHE B N 1
ATOM 2724 C CA . PHE B 1 156 ? -10.617 16.094 9.656 1 98 156 PHE B CA 1
ATOM 2725 C C . PHE B 1 156 ? -9.781 17.297 9.281 1 98 156 PHE B C 1
ATOM 2727 O O . PHE B 1 156 ? -8.586 17.359 9.57 1 98 156 PHE B O 1
ATOM 2734 N N . PHE B 1 157 ? -10.359 18.25 8.633 1 98.25 157 PHE B N 1
ATOM 2735 C CA . PHE B 1 157 ? -9.672 19.484 8.297 1 98.25 157 PHE B CA 1
ATOM 2736 C C . PHE B 1 157 ? -9.438 20.344 9.547 1 98.25 157 PHE B C 1
ATOM 2738 O O . PHE B 1 157 ? -8.359 20.906 9.719 1 98.25 157 PHE B O 1
ATOM 2745 N N . THR B 1 158 ? -10.453 20.406 10.398 1 98 158 THR B N 1
ATOM 2746 C CA . THR B 1 158 ? -10.336 21.156 11.641 1 98 158 THR B CA 1
ATOM 2747 C C . THR B 1 158 ? -9.234 20.562 12.523 1 98 158 THR B C 1
ATOM 2749 O O . THR B 1 158 ? -8.414 21.312 13.07 1 98 158 THR B O 1
ATOM 2752 N N . SER B 1 159 ? -9.18 19.25 12.641 1 95.88 159 SER B N 1
ATOM 2753 C CA . SER B 1 159 ? -8.234 18.594 13.531 1 95.88 159 SER B CA 1
ATOM 2754 C C . SER B 1 159 ? -6.809 18.703 13.008 1 95.88 159 SER B C 1
ATOM 2756 O O . SER B 1 159 ? -5.848 18.453 13.734 1 95.88 159 SER B O 1
ATOM 2758 N N . THR B 1 160 ? -6.648 19.078 11.734 1 97.38 160 THR B N 1
ATOM 2759 C CA . THR B 1 160 ? -5.309 19.156 11.164 1 97.38 160 THR B CA 1
ATOM 2760 C C . THR B 1 160 ? -4.914 20.609 10.891 1 97.38 160 THR B C 1
ATOM 2762 O O . THR B 1 160 ? -3.918 20.859 10.219 1 97.38 160 THR B O 1
ATOM 2765 N N . SER B 1 161 ? -5.711 21.516 11.359 1 95.75 161 SER B N 1
ATOM 2766 C CA . SER B 1 161 ? -5.387 22.922 11.18 1 95.75 161 SER B CA 1
ATOM 2767 C C . SER B 1 161 ? -4.062 23.266 11.852 1 95.75 161 SER B C 1
ATOM 2769 O O . SER B 1 161 ? -3.861 22.969 13.031 1 95.75 161 SER B O 1
ATOM 2771 N N . GLY B 1 162 ? -3.117 23.781 11.117 1 95.81 162 GLY B N 1
ATOM 2772 C CA . GLY B 1 162 ? -1.861 24.266 11.664 1 95.81 162 GLY B CA 1
ATOM 2773 C C . GLY B 1 162 ? -0.853 23.156 11.922 1 95.81 162 GLY B C 1
ATOM 2774 O O . GLY B 1 162 ? 0.222 23.406 12.469 1 95.81 162 GLY B O 1
ATOM 2775 N N . VAL B 1 163 ? -1.126 21.969 11.445 1 96.5 163 VAL B N 1
ATOM 2776 C CA . VAL B 1 163 ? -0.262 20.844 11.781 1 96.5 163 VAL B CA 1
ATOM 2777 C C . VAL B 1 163 ? 0.888 20.75 10.781 1 96.5 163 VAL B C 1
ATOM 2779 O O . VAL B 1 163 ? 1.953 20.219 11.094 1 96.5 163 VAL B O 1
ATOM 2782 N N . PHE B 1 164 ? 0.676 21.266 9.562 1 98.06 164 PHE B N 1
ATOM 2783 C CA . PHE B 1 164 ? 1.717 21.234 8.539 1 98.06 164 PHE B CA 1
ATOM 2784 C C . PHE B 1 164 ? 2.691 22.391 8.727 1 98.06 164 PHE B C 1
ATOM 2786 O O . PHE B 1 164 ? 2.295 23.562 8.688 1 98.06 164 PHE B O 1
ATOM 2793 N N . THR B 1 165 ? 3.965 22.094 8.93 1 97.06 165 THR B N 1
ATOM 2794 C CA . THR B 1 165 ? 4.898 23.125 9.375 1 97.06 165 THR B CA 1
ATOM 2795 C C . THR B 1 165 ? 6.117 23.188 8.461 1 97.06 165 THR B C 1
ATOM 2797 O O . THR B 1 165 ? 7.035 23.969 8.688 1 97.06 165 THR B O 1
ATOM 2800 N N . MET B 1 166 ? 6.199 22.375 7.445 1 96.25 166 MET B N 1
ATOM 2801 C CA . MET B 1 166 ? 7.355 22.391 6.551 1 96.25 166 MET B CA 1
ATOM 2802 C C . MET B 1 166 ? 6.926 22.188 5.105 1 96.25 166 MET B C 1
ATOM 2804 O O . MET B 1 166 ? 5.859 21.625 4.844 1 96.25 166 MET B O 1
ATOM 2808 N N . GLU B 1 167 ? 7.844 22.672 4.223 1 96.94 167 GLU B N 1
ATOM 2809 C CA . GLU B 1 167 ? 7.605 22.438 2.803 1 96.94 167 GLU B CA 1
ATOM 2810 C C . GLU B 1 167 ? 7.992 21.016 2.402 1 96.94 167 GLU B C 1
ATOM 2812 O O . GLU B 1 167 ? 8.914 20.438 2.975 1 96.94 167 GLU B O 1
ATOM 2817 N N . PRO B 1 168 ? 7.277 20.469 1.452 1 97.69 168 PRO B N 1
ATOM 2818 C CA . PRO B 1 168 ? 6.234 21.078 0.618 1 97.69 168 PRO B CA 1
ATOM 2819 C C . PRO B 1 168 ? 4.84 20.922 1.219 1 97.69 168 PRO B C 1
ATOM 2821 O O . PRO B 1 168 ? 3.846 21.266 0.572 1 97.69 168 PRO B O 1
ATOM 2824 N N . PHE B 1 169 ? 4.688 20.438 2.439 1 98.31 169 PHE B N 1
ATOM 2825 C CA . PHE B 1 169 ? 3.398 20.094 3.029 1 98.31 169 PHE B CA 1
ATOM 2826 C C . PHE B 1 169 ? 2.598 21.359 3.328 1 98.31 169 PHE B C 1
ATOM 2828 O O . PHE B 1 169 ? 1.367 21.359 3.25 1 98.31 169 PHE B O 1
ATOM 2835 N N . LEU B 1 170 ? 3.283 22.391 3.676 1 98.06 170 LEU B N 1
ATOM 2836 C CA . LEU B 1 170 ? 2.615 23.672 3.867 1 98.06 170 LEU B CA 1
ATOM 2837 C C . LEU B 1 170 ? 1.88 24.109 2.6 1 98.06 170 LEU B C 1
ATOM 2839 O O . LEU B 1 170 ? 0.702 24.469 2.652 1 98.06 170 LEU B O 1
ATOM 2843 N N . THR B 1 171 ? 2.574 24.062 1.514 1 97.94 171 THR B N 1
ATOM 2844 C CA . THR B 1 171 ? 2.01 24.453 0.226 1 97.94 171 THR B CA 1
ATOM 2845 C C . THR B 1 171 ? 0.886 23.5 -0.182 1 97.94 171 THR B C 1
ATOM 2847 O O . THR B 1 171 ? -0.178 23.938 -0.621 1 97.94 171 THR B O 1
ATOM 2850 N N . TRP B 1 172 ? 1.143 22.188 -0.047 1 98.19 172 TRP B N 1
ATOM 2851 C CA . TRP B 1 172 ? 0.135 21.203 -0.402 1 98.19 172 TRP B CA 1
ATOM 2852 C C . TRP B 1 172 ? -1.146 21.406 0.397 1 98.19 172 TRP B C 1
ATOM 2854 O O . TRP B 1 172 ? -2.246 21.375 -0.158 1 98.19 172 TRP B O 1
ATOM 2864 N N . ASP B 1 173 ? -0.973 21.609 1.669 1 98.38 173 ASP B N 1
ATOM 2865 C CA . ASP B 1 173 ? -2.111 21.844 2.555 1 98.38 173 ASP B CA 1
ATOM 2866 C C . ASP B 1 173 ? -2.895 23.078 2.139 1 98.38 173 ASP B C 1
ATOM 2868 O O . ASP B 1 173 ? -4.121 23.047 2.027 1 98.38 173 ASP B O 1
ATOM 2872 N N . ARG B 1 174 ? -2.191 24.156 1.959 1 98.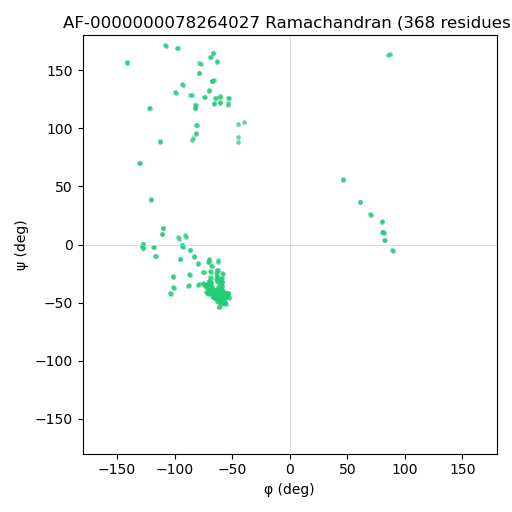12 174 ARG B N 1
ATOM 2873 C CA . ARG B 1 174 ? -2.816 25.422 1.55 1 98.12 174 ARG B CA 1
ATOM 2874 C C . ARG B 1 174 ? -3.615 25.234 0.263 1 98.12 174 ARG B C 1
ATOM 2876 O O . ARG B 1 174 ? -4.777 25.641 0.185 1 98.12 174 ARG B O 1
ATOM 2883 N N . GLU B 1 175 ? -3.037 24.672 -0.73 1 98.12 175 GLU B N 1
ATOM 2884 C CA . GLU B 1 175 ? -3.686 24.484 -2.023 1 98.12 175 GLU B CA 1
ATOM 2885 C C . GLU B 1 175 ? -4.891 23.547 -1.906 1 98.12 175 GLU B C 1
ATOM 2887 O O . GLU B 1 175 ? -5.914 23.766 -2.559 1 98.12 175 GLU B O 1
ATOM 2892 N N . LEU B 1 176 ? -4.75 22.5 -1.115 1 98.44 176 LEU B N 1
ATOM 2893 C CA . LEU B 1 176 ? -5.852 21.562 -0.921 1 98.44 176 LEU B CA 1
ATOM 2894 C C . LEU B 1 176 ? -7.039 22.25 -0.258 1 98.44 176 LEU B C 1
ATOM 2896 O O . LEU B 1 176 ? -8.188 22.062 -0.679 1 98.44 176 LEU B O 1
ATOM 2900 N N . ARG B 1 177 ? -6.773 22.969 0.761 1 98.19 177 ARG B N 1
ATOM 2901 C CA . ARG B 1 177 ? -7.84 23.672 1.475 1 98.19 177 ARG B CA 1
ATOM 2902 C C . ARG B 1 177 ? -8.492 24.734 0.592 1 98.19 177 ARG B C 1
ATOM 2904 O O . ARG B 1 177 ? -9.703 24.938 0.657 1 98.19 177 ARG B O 1
ATOM 2911 N N . GLU B 1 178 ? -7.699 25.422 -0.182 1 97.81 178 GLU B N 1
ATOM 2912 C CA . GLU B 1 178 ? -8.25 26.391 -1.136 1 97.81 178 GLU B CA 1
ATOM 2913 C C . GLU B 1 178 ? -9.164 25.703 -2.145 1 97.81 178 GLU B C 1
ATOM 2915 O O . GLU B 1 178 ? -10.25 26.203 -2.445 1 97.81 178 GLU B O 1
ATOM 2920 N N . LYS B 1 179 ? -8.68 24.625 -2.65 1 97.12 179 LYS B N 1
ATOM 2921 C CA . LYS B 1 179 ? -9.484 23.844 -3.582 1 97.12 179 LYS B CA 1
ATOM 2922 C C . LYS B 1 179 ? -10.812 23.422 -2.951 1 97.12 179 LYS B C 1
ATOM 2924 O O . LYS B 1 179 ? -11.867 23.531 -3.578 1 97.12 179 LYS B O 1
ATOM 2929 N N . ARG B 1 180 ? -10.734 22.844 -1.761 1 97.75 180 ARG B N 1
ATOM 2930 C CA . ARG B 1 180 ? -11.938 22.422 -1.047 1 97.75 180 ARG B CA 1
ATOM 2931 C C . ARG B 1 180 ? -12.891 23.594 -0.846 1 97.75 180 ARG B C 1
ATOM 2933 O O . ARG B 1 180 ? -14.102 23.469 -1.065 1 97.75 180 ARG B O 1
ATOM 2940 N N . ASN B 1 181 ? -12.359 24.75 -0.405 1 97.06 181 ASN B N 1
ATOM 2941 C CA . ASN B 1 181 ? -13.172 25.938 -0.161 1 97.06 181 ASN B CA 1
ATOM 2942 C C . ASN B 1 181 ? -13.875 26.406 -1.432 1 97.06 181 ASN B C 1
ATOM 2944 O O . ASN B 1 181 ? -15.031 26.828 -1.386 1 97.06 181 ASN B O 1
ATOM 2948 N N . GLN B 1 182 ? -13.195 26.359 -2.504 1 96.81 182 GLN B N 1
ATOM 2949 C CA . GLN B 1 182 ? -13.789 26.719 -3.783 1 96.81 182 GLN B CA 1
ATOM 2950 C C . GLN B 1 182 ? -14.938 25.781 -4.141 1 96.81 182 GLN B C 1
ATOM 2952 O O . GLN B 1 182 ? -15.969 26.219 -4.652 1 96.81 182 GLN B O 1
ATOM 2957 N N . ARG B 1 183 ? -14.773 24.531 -3.877 1 94.94 183 ARG B N 1
ATOM 2958 C CA . ARG B 1 183 ? -15.789 23.531 -4.18 1 94.94 183 ARG B CA 1
ATOM 2959 C C . ARG B 1 183 ? -17.031 23.75 -3.33 1 94.94 183 ARG B C 1
ATOM 2961 O O . ARG B 1 183 ? -18.156 23.688 -3.84 1 94.94 183 ARG B O 1
ATOM 2968 N N . ILE B 1 184 ? -16.844 24 -2.006 1 93.88 184 ILE B N 1
ATOM 2969 C CA . ILE B 1 184 ? -17.953 24.109 -1.062 1 93.88 184 ILE B CA 1
ATOM 2970 C C . ILE B 1 184 ? -18.703 25.422 -1.302 1 93.88 184 ILE B C 1
ATOM 2972 O O . ILE B 1 184 ? -19.922 25.484 -1.119 1 93.88 184 ILE B O 1
ATOM 2976 N N . ASN B 1 185 ? -18.031 26.5 -1.689 1 91.19 185 ASN B N 1
ATOM 2977 C CA . ASN B 1 185 ? -18.641 27.797 -1.876 1 91.19 185 ASN B CA 1
ATOM 2978 C C . ASN B 1 185 ? -19.297 27.922 -3.254 1 91.19 185 ASN B C 1
ATOM 2980 O O . ASN B 1 185 ? -19.938 28.938 -3.555 1 91.19 185 ASN B O 1
ATOM 2984 N N . GLN B 1 186 ? -19.156 27.078 -4.219 1 81.31 186 GLN B N 1
ATOM 2985 C CA . GLN B 1 186 ? -19.859 27.062 -5.5 1 81.31 186 GLN B CA 1
ATOM 2986 C C . GLN B 1 186 ? -21.234 26.406 -5.375 1 81.31 186 GLN B C 1
ATOM 2988 O O . GLN B 1 186 ? -21.406 25.469 -4.594 1 81.31 186 GLN B O 1
#

Solvent-accessible surface area (backbone atoms only — not comparable to full-atom values): 20100 Å² total; per-residue (Å²): 124,82,64,61,73,33,65,67,60,48,49,49,41,48,51,39,23,49,68,35,54,39,43,74,41,53,77,69,64,47,78,86,52,58,22,49,27,29,52,27,31,50,38,23,56,54,32,54,64,42,50,92,68,43,92,89,59,52,38,68,59,31,26,54,29,35,63,43,58,64,53,26,32,40,74,73,44,69,79,51,87,84,69,79,57,53,70,66,56,47,49,52,52,36,50,52,35,36,56,53,53,19,51,31,37,50,83,46,16,65,58,53,46,50,38,32,50,42,44,74,65,44,74,49,72,43,23,41,51,45,52,48,41,54,54,48,51,50,42,55,50,42,52,50,44,28,72,73,67,70,47,88,55,60,66,58,52,62,75,46,61,83,67,55,82,45,78,68,48,37,58,53,50,52,54,50,51,51,51,50,50,54,60,70,74,99,125,85,61,59,74,33,67,67,61,48,48,49,41,48,50,40,22,48,67,35,55,40,44,74,41,53,76,70,65,45,77,86,52,59,22,49,27,30,54,28,30,50,39,22,55,53,31,54,66,42,50,91,68,45,91,87,57,50,39,69,59,30,25,54,29,34,64,43,58,65,54,25,32,40,75,74,43,68,78,51,85,84,70,79,57,51,72,65,57,47,49,51,52,35,52,52,36,36,55,55,54,18,51,30,35,49,83,46,16,65,58,52,47,50,37,31,49,43,44,74,64,44,73,48,71,44,24,40,51,46,52,47,41,54,54,48,50,50,42,54,49,41,52,50,45,26,71,72,68,70,46,88,56,61,68,58,52,61,76,46,60,84,65,55,84,47,80,67,47,38,58,52,50,52,54,50,53,51,52,49,51,55,59,71,73,100

Organism: Caenorhabditis remanei (NCBI:txid31234)

pLDDT: mean 96.17, std 7.02, range [32.28, 98.94]

Radius of gyration: 20.14 Å; Cα contacts (8 Å, |Δi|>4): 474; chains: 2; bounding box: 44×60×54 Å